Protein AF-A0A842V5W7-F1 (afdb_monomer_lite)

Secondary structure (DSSP, 8-state):
--------------------------------PPPPPHHHHTPPPTTTEEEEEE-TT-HHHHHHHHHHHHHHHHHGGGSEEEEEE-SB-SS-HHHHHHHHHHHHHHHH-HHHHHHHHHHHHHH--HHHHHHHHT--HHHHHHHHHHHHHHHTHHHHHH-GGGSBTTTB-B-GGGHHHHHHHT--SSSEEEETTEEE--SSSSHHHHHHHHHHHHSS--GGGG-----SPBPSSS-S--B----S----

Radius of gyration: 28.56 Å; chains: 1; bounding box: 92×73×52 Å

Structure (mmCIF, N/CA/C/O backbone):
data_AF-A0A842V5W7-F1
#
_entry.id   AF-A0A842V5W7-F1
#
loop_
_atom_site.group_PDB
_atom_site.id
_atom_site.type_symbol
_atom_site.label_atom_id
_atom_site.label_alt_id
_atom_site.label_comp_id
_atom_site.label_asym_id
_atom_site.label_entity_id
_atom_site.label_seq_id
_atom_site.pdbx_PDB_ins_code
_atom_site.Cartn_x
_atom_site.Cartn_y
_atom_site.Cartn_z
_atom_site.occupancy
_atom_site.B_iso_or_equiv
_atom_site.auth_seq_id
_atom_site.auth_comp_id
_atom_site.auth_asym_id
_atom_site.auth_atom_id
_atom_site.pdbx_PDB_model_num
ATOM 1 N N . MET A 1 1 ? 71.576 -56.276 -31.487 1.00 42.16 1 MET A N 1
ATOM 2 C CA . MET A 1 1 ? 71.992 -55.316 -30.444 1.00 42.16 1 MET A CA 1
ATOM 3 C C . MET A 1 1 ? 70.819 -55.229 -29.465 1.00 42.16 1 MET A C 1
ATOM 5 O O . MET A 1 1 ? 69.829 -54.616 -29.821 1.00 42.16 1 MET A O 1
ATOM 9 N N . ILE A 1 2 ? 70.711 -56.241 -28.585 1.00 39.25 2 ILE A N 1
ATOM 10 C CA . ILE A 1 2 ? 70.853 -56.147 -27.104 1.00 39.25 2 ILE A CA 1
ATOM 11 C C . ILE A 1 2 ? 69.589 -55.474 -26.509 1.00 39.25 2 ILE A C 1
ATOM 13 O O . ILE A 1 2 ? 69.444 -54.271 -26.671 1.00 39.25 2 ILE A O 1
ATOM 17 N N . ILE A 1 3 ? 68.515 -56.203 -26.137 1.00 41.59 3 ILE A N 1
ATOM 18 C CA . ILE A 1 3 ? 68.243 -56.942 -24.862 1.00 41.59 3 ILE A CA 1
ATOM 19 C C . ILE A 1 3 ? 68.570 -56.055 -23.630 1.00 41.59 3 ILE A C 1
ATOM 21 O O . ILE A 1 3 ? 69.660 -55.512 -23.570 1.00 41.59 3 ILE A O 1
ATOM 25 N N . ASP A 1 4 ? 67.662 -55.689 -22.719 1.00 46.09 4 ASP A N 1
ATOM 26 C CA . ASP A 1 4 ? 67.289 -56.417 -21.485 1.00 46.09 4 ASP A CA 1
ATOM 27 C C . ASP A 1 4 ? 66.425 -55.455 -20.625 1.00 46.09 4 ASP A C 1
ATOM 29 O O . ASP A 1 4 ? 66.711 -54.262 -20.577 1.00 46.09 4 ASP A O 1
ATOM 33 N N . VAL A 1 5 ? 65.243 -55.824 -20.117 1.00 43.44 5 VAL A N 1
ATOM 34 C CA . VAL A 1 5 ? 64.932 -56.685 -18.950 1.00 43.44 5 VAL A CA 1
ATOM 35 C C . VAL A 1 5 ? 65.046 -55.974 -17.587 1.00 43.44 5 VAL A C 1
ATOM 37 O O . VAL A 1 5 ? 66.058 -55.396 -17.209 1.00 43.44 5 VAL A O 1
ATOM 40 N N . TRP A 1 6 ? 63.926 -56.081 -16.866 1.00 44.72 6 TRP A N 1
ATOM 41 C CA . TRP A 1 6 ? 63.669 -55.939 -15.431 1.00 44.72 6 TRP A CA 1
ATOM 42 C C . TRP A 1 6 ? 64.849 -56.001 -14.443 1.00 44.72 6 TRP A C 1
ATOM 44 O O . TRP A 1 6 ? 65.678 -56.899 -14.519 1.00 44.72 6 TRP A O 1
ATOM 54 N N . LYS A 1 7 ? 64.732 -55.203 -13.367 1.00 48.00 7 LYS A N 1
ATOM 55 C CA . LYS A 1 7 ? 65.060 -55.517 -11.952 1.00 48.00 7 LYS A CA 1
ATOM 56 C C . LYS A 1 7 ? 64.144 -54.618 -11.087 1.00 48.00 7 LYS A C 1
ATOM 58 O O . LYS A 1 7 ? 64.111 -53.420 -11.323 1.00 48.00 7 LYS A O 1
ATOM 63 N N . SER A 1 8 ? 63.198 -55.120 -10.276 1.00 45.44 8 SER A N 1
ATOM 64 C CA . SER A 1 8 ? 63.370 -55.795 -8.965 1.00 45.44 8 SER A CA 1
ATOM 65 C C . SER A 1 8 ? 64.247 -54.971 -8.015 1.00 45.44 8 SER A C 1
ATOM 67 O O . SER A 1 8 ? 65.297 -54.515 -8.437 1.00 45.44 8 SER A O 1
ATOM 69 N N . LEU A 1 9 ? 64.022 -54.789 -6.718 1.00 41.97 9 LEU A N 1
ATOM 70 C CA . LEU A 1 9 ? 63.007 -55.101 -5.711 1.00 41.97 9 LEU A CA 1
ATOM 71 C C . LEU A 1 9 ? 63.662 -54.551 -4.412 1.00 41.97 9 LEU A C 1
ATOM 73 O O . LEU A 1 9 ? 64.883 -54.629 -4.275 1.00 41.97 9 LEU A O 1
ATOM 77 N N . THR A 1 10 ? 62.856 -54.176 -3.417 1.00 43.50 10 THR A N 1
ATOM 78 C CA . THR A 1 10 ? 63.149 -54.275 -1.964 1.00 43.50 10 THR A CA 1
ATOM 79 C C . THR A 1 10 ? 64.013 -53.233 -1.215 1.00 43.50 10 THR A C 1
ATOM 81 O O . THR A 1 10 ? 65.132 -52.929 -1.607 1.00 43.50 10 THR A O 1
ATOM 84 N N . ILE A 1 11 ? 63.492 -52.908 -0.010 1.00 43.81 11 ILE A N 1
ATOM 85 C CA . ILE A 1 11 ? 64.135 -52.586 1.296 1.00 43.81 11 ILE A CA 1
ATOM 86 C C . ILE A 1 11 ? 64.131 -51.103 1.712 1.00 43.81 11 ILE A C 1
ATOM 88 O O . ILE A 1 11 ? 64.462 -50.259 0.898 1.00 43.81 11 ILE A O 1
ATOM 92 N N . VAL A 1 12 ? 63.846 -50.656 2.949 1.00 42.88 12 VAL A N 1
ATOM 93 C CA . VAL A 1 12 ? 63.237 -51.112 4.233 1.00 42.88 12 VAL A CA 1
ATOM 94 C C . VAL A 1 12 ? 63.232 -49.828 5.121 1.00 42.88 12 VAL A C 1
ATOM 96 O O . VAL A 1 12 ? 64.118 -48.998 4.959 1.00 42.88 12 VAL A O 1
ATOM 99 N N . MET A 1 13 ? 62.260 -49.683 6.040 1.00 39.62 13 MET A N 1
ATOM 100 C CA . MET A 1 13 ? 62.263 -48.908 7.314 1.00 39.62 13 MET A CA 1
ATOM 101 C C . MET A 1 13 ? 63.099 -47.612 7.443 1.00 39.62 13 MET A C 1
ATOM 103 O O . MET A 1 13 ? 64.324 -47.651 7.454 1.00 39.62 13 MET A O 1
ATOM 107 N N . SER A 1 14 ? 62.467 -46.528 7.906 1.00 47.81 14 SER A N 1
ATOM 108 C CA . SER A 1 14 ? 62.535 -46.147 9.335 1.00 47.81 14 SER A CA 1
ATOM 109 C C . SER A 1 14 ? 61.736 -44.878 9.626 1.00 47.81 14 SER A C 1
ATOM 111 O O . SER A 1 14 ? 61.820 -43.880 8.918 1.00 47.81 14 SER A O 1
ATOM 113 N N . ALA A 1 15 ? 60.961 -44.947 10.703 1.00 49.50 15 ALA A N 1
ATOM 114 C CA . ALA A 1 15 ? 60.224 -43.847 11.296 1.00 49.50 15 ALA A CA 1
ATOM 115 C C . ALA A 1 15 ? 61.166 -42.832 11.959 1.00 49.50 15 ALA A C 1
ATOM 117 O O . ALA A 1 15 ? 62.058 -43.234 12.702 1.00 49.50 15 ALA A O 1
ATOM 118 N N . VAL A 1 16 ? 60.892 -41.534 11.793 1.00 49.72 16 VAL A N 1
ATOM 119 C CA . VAL A 1 16 ? 61.198 -40.526 12.817 1.00 49.72 16 VAL A CA 1
ATOM 120 C C . VAL A 1 16 ? 60.005 -39.585 12.953 1.00 49.72 16 VAL A C 1
ATOM 122 O O . VAL A 1 16 ? 59.590 -38.896 12.025 1.00 49.72 16 VAL A O 1
ATOM 125 N N . LEU A 1 17 ? 59.461 -39.640 14.159 1.00 47.28 17 LEU A N 1
ATOM 126 C CA . LEU A 1 17 ? 58.390 -38.865 14.752 1.00 47.28 17 LEU A CA 1
ATOM 127 C C . LEU A 1 17 ? 58.889 -37.442 15.060 1.00 47.28 17 LEU A C 1
ATOM 129 O O . LEU A 1 17 ? 59.811 -37.289 15.858 1.00 47.28 17 LEU A O 1
ATOM 133 N N . ILE A 1 18 ? 58.262 -36.409 14.495 1.00 48.41 18 ILE A N 1
ATOM 134 C CA . ILE A 1 18 ? 58.344 -35.036 15.019 1.00 48.41 18 ILE A CA 1
ATOM 135 C C . ILE A 1 18 ? 56.915 -34.497 15.105 1.00 48.41 18 ILE A C 1
ATOM 137 O O . ILE A 1 18 ? 56.337 -34.043 14.122 1.00 48.41 18 ILE A O 1
ATOM 141 N N . ILE A 1 19 ? 56.335 -34.610 16.300 1.00 45.56 19 ILE A N 1
ATOM 142 C CA . ILE A 1 19 ? 55.080 -33.963 16.682 1.00 45.56 19 ILE A CA 1
ATOM 143 C C . ILE A 1 19 ? 55.440 -32.541 17.116 1.00 45.56 19 ILE A C 1
ATOM 145 O O . ILE A 1 19 ? 55.976 -32.339 18.205 1.00 45.56 19 ILE A O 1
ATOM 149 N N . THR A 1 20 ? 55.164 -31.555 16.267 1.00 50.00 20 THR A N 1
ATOM 150 C CA . THR A 1 20 ? 55.110 -30.147 16.668 1.00 50.00 20 THR A CA 1
ATOM 151 C C . THR A 1 20 ? 53.685 -29.809 17.097 1.00 50.00 20 THR A C 1
ATOM 153 O O . THR A 1 20 ? 52.727 -29.948 16.341 1.00 50.00 20 THR A O 1
ATOM 156 N N . LEU A 1 21 ? 53.555 -29.398 18.358 1.00 47.44 21 LEU A N 1
ATOM 157 C CA . LEU A 1 21 ? 52.328 -28.923 18.989 1.00 47.44 21 LEU A CA 1
ATOM 158 C C . LEU A 1 21 ? 51.907 -27.592 18.355 1.00 47.44 21 LEU A C 1
ATOM 160 O O . LEU A 1 21 ? 52.523 -26.559 18.611 1.00 47.44 21 LEU A O 1
ATOM 164 N N . ILE A 1 22 ? 50.854 -27.626 17.540 1.00 54.38 22 ILE A N 1
ATOM 165 C CA . ILE A 1 22 ? 50.162 -26.436 17.042 1.00 54.38 22 ILE A CA 1
ATOM 166 C C . ILE A 1 22 ? 48.927 -26.261 17.924 1.00 54.38 22 ILE A C 1
ATOM 168 O O . ILE A 1 22 ? 48.028 -27.101 17.931 1.00 54.38 22 ILE A O 1
ATOM 172 N N . THR A 1 23 ? 48.913 -25.207 18.732 1.00 50.97 23 THR A N 1
ATOM 173 C CA . THR A 1 23 ? 47.751 -24.808 19.526 1.00 50.97 23 THR A CA 1
ATOM 174 C C . THR A 1 23 ? 46.609 -24.394 18.591 1.00 50.97 23 THR A C 1
ATOM 176 O O . THR A 1 23 ? 46.846 -23.620 17.660 1.00 50.97 23 THR A O 1
ATOM 179 N N . PRO A 1 24 ? 45.363 -24.857 18.802 1.00 50.34 24 PRO A N 1
ATOM 180 C CA . PRO A 1 24 ? 44.242 -24.364 18.025 1.00 50.34 24 PRO A CA 1
ATOM 181 C C . PRO A 1 24 ? 43.904 -22.965 18.538 1.00 50.34 24 PRO A C 1
ATOM 183 O O . PRO A 1 24 ? 43.446 -22.782 19.666 1.00 50.34 24 PRO A O 1
ATOM 186 N N . VAL A 1 25 ? 44.155 -21.961 17.702 1.00 55.19 25 VAL A N 1
ATOM 187 C CA . VAL A 1 25 ? 43.493 -20.665 17.824 1.00 55.19 25 VAL A CA 1
ATOM 188 C C . VAL A 1 25 ? 42.003 -20.947 17.672 1.00 55.19 25 VAL A C 1
ATOM 190 O O . VAL A 1 25 ? 41.558 -21.399 16.620 1.00 55.19 25 VAL A O 1
ATOM 193 N N . ILE A 1 26 ? 41.250 -20.740 18.750 1.00 56.28 26 ILE A N 1
ATOM 194 C CA . ILE A 1 26 ? 39.790 -20.799 18.759 1.00 56.28 26 ILE A CA 1
ATOM 195 C C . ILE A 1 26 ? 39.306 -19.608 17.927 1.00 56.28 26 ILE A C 1
ATOM 197 O O . ILE A 1 26 ? 39.050 -18.521 18.437 1.00 56.28 26 ILE A O 1
ATOM 201 N N . THR A 1 27 ? 39.244 -19.795 16.613 1.00 53.09 27 THR A N 1
ATOM 202 C CA . THR A 1 27 ? 38.447 -18.958 15.726 1.00 53.09 27 THR A CA 1
ATOM 203 C C . THR A 1 27 ? 36.995 -19.249 16.063 1.00 53.09 27 THR A C 1
ATOM 205 O O . THR A 1 27 ? 36.508 -20.350 15.801 1.00 53.09 27 THR A O 1
ATOM 208 N N . GLY A 1 28 ? 36.331 -18.292 16.712 1.00 49.69 28 GLY A N 1
ATOM 209 C CA . GLY A 1 28 ? 34.901 -18.362 16.966 1.00 49.69 28 GLY A CA 1
ATOM 210 C C . GLY A 1 28 ? 34.172 -18.673 15.664 1.00 49.69 28 GLY A C 1
ATOM 211 O O . GLY A 1 28 ? 34.267 -17.914 14.700 1.00 49.69 28 GLY A O 1
ATOM 212 N N . LEU A 1 29 ? 33.478 -19.812 15.636 1.00 46.75 29 LEU A N 1
ATOM 213 C CA . LEU A 1 29 ? 32.460 -20.076 14.634 1.00 46.75 29 LEU A CA 1
ATOM 214 C C . LEU A 1 29 ? 31.386 -19.000 14.816 1.00 46.75 29 LEU A C 1
ATOM 216 O O . LEU A 1 29 ? 30.527 -19.111 15.687 1.00 46.75 29 LEU A O 1
ATOM 220 N N . PHE A 1 30 ? 31.448 -17.954 13.997 1.00 53.56 30 PHE A N 1
ATOM 221 C CA . PHE A 1 30 ? 30.258 -17.202 13.639 1.00 53.56 30 PHE A CA 1
ATOM 222 C C . PHE A 1 30 ? 29.332 -18.194 12.939 1.00 53.56 30 PHE A C 1
ATOM 224 O O . PHE A 1 30 ? 29.559 -18.578 11.792 1.00 53.56 30 PHE A O 1
ATOM 231 N N . THR A 1 31 ? 28.328 -18.683 13.660 1.00 41.62 31 THR A N 1
ATOM 232 C CA . THR A 1 31 ? 27.214 -19.399 13.051 1.00 41.62 31 THR A CA 1
ATOM 233 C C . THR A 1 31 ? 26.513 -18.412 12.132 1.00 41.62 31 THR A C 1
ATOM 235 O O . THR A 1 31 ? 25.906 -17.449 12.595 1.00 41.62 31 THR A O 1
ATOM 238 N N . PHE A 1 32 ? 26.671 -18.620 10.829 1.00 47.16 32 PHE A N 1
ATOM 239 C CA . PHE A 1 32 ? 25.960 -17.880 9.802 1.00 47.16 32 PHE A CA 1
ATOM 240 C C . PHE A 1 32 ? 24.476 -18.235 9.942 1.00 47.16 32 PHE A C 1
ATOM 242 O O . PHE A 1 32 ? 24.067 -19.343 9.591 1.00 47.16 32 PHE A O 1
ATOM 249 N N . THR A 1 33 ? 23.685 -17.343 10.539 1.00 52.19 33 THR A N 1
ATOM 250 C CA . THR A 1 33 ? 22.226 -17.444 10.479 1.00 52.19 33 THR A CA 1
ATOM 251 C C . THR A 1 33 ? 21.848 -17.364 8.999 1.00 52.19 33 THR A C 1
ATOM 253 O O . THR A 1 33 ? 22.276 -16.414 8.339 1.00 52.19 33 THR A O 1
ATOM 256 N N . PRO A 1 34 ? 21.137 -18.354 8.430 1.00 51.72 34 PRO A N 1
ATOM 257 C CA . PRO A 1 34 ? 20.700 -18.265 7.045 1.00 51.72 34 PRO A CA 1
ATOM 258 C C . PRO A 1 34 ? 19.852 -17.001 6.886 1.00 51.72 34 PRO A C 1
ATOM 260 O O . PRO A 1 34 ? 18.985 -16.741 7.719 1.00 51.72 34 PRO A O 1
ATOM 263 N N . ALA A 1 35 ? 20.144 -16.213 5.850 1.00 50.22 35 ALA A N 1
ATOM 264 C CA . ALA A 1 35 ? 19.311 -15.084 5.465 1.00 50.22 35 ALA A CA 1
ATOM 265 C C . ALA A 1 35 ? 17.879 -15.602 5.297 1.00 50.22 35 ALA A C 1
ATOM 267 O O . ALA A 1 35 ? 17.641 -16.520 4.506 1.00 50.22 35 ALA A O 1
ATOM 268 N N . THR A 1 36 ? 16.957 -15.075 6.100 1.00 53.09 36 THR A N 1
ATOM 269 C CA . THR A 1 36 ? 15.525 -15.276 5.909 1.00 53.09 36 THR A CA 1
ATOM 270 C C . THR A 1 36 ? 15.198 -14.922 4.467 1.00 53.09 36 THR A C 1
ATOM 272 O O . THR A 1 36 ? 15.676 -13.919 3.936 1.00 53.09 36 THR A O 1
ATOM 275 N N . SER A 1 37 ? 14.469 -15.803 3.786 1.00 60.00 37 SER A N 1
ATOM 276 C CA . SER A 1 37 ? 14.080 -15.529 2.409 1.00 60.00 37 SER A CA 1
ATOM 277 C C . SER A 1 37 ? 13.154 -14.309 2.399 1.00 60.00 37 SER A C 1
ATOM 279 O O . SER A 1 37 ? 12.346 -14.152 3.314 1.00 60.00 37 SER A O 1
ATOM 281 N N . PHE A 1 38 ? 13.234 -13.456 1.372 1.00 60.47 38 PHE A N 1
ATOM 282 C CA . PHE A 1 38 ? 12.342 -12.293 1.229 1.00 60.47 38 PHE A CA 1
ATOM 283 C C . PHE A 1 38 ? 10.852 -12.665 1.363 1.00 60.47 38 PHE A C 1
ATOM 285 O O . PHE A 1 38 ? 10.049 -11.861 1.827 1.00 60.47 38 PHE A O 1
ATOM 292 N N . SER A 1 39 ? 10.482 -13.899 1.000 1.00 56.38 39 SER A N 1
ATOM 293 C CA . SER A 1 39 ? 9.125 -14.426 1.155 1.00 56.38 39 SER A CA 1
ATOM 294 C C . SER A 1 39 ? 8.700 -14.676 2.603 1.00 56.38 39 SER A C 1
ATOM 296 O O . SER A 1 39 ? 7.507 -14.624 2.878 1.00 56.38 39 SER A O 1
ATOM 298 N N . ASP A 1 40 ? 9.630 -14.929 3.525 1.00 62.56 40 ASP A N 1
ATOM 299 C CA . ASP A 1 40 ? 9.291 -15.261 4.912 1.00 62.56 40 ASP A CA 1
ATOM 300 C C . ASP A 1 40 ? 9.074 -14.022 5.793 1.00 62.56 40 ASP A C 1
ATOM 302 O O . ASP A 1 40 ? 8.392 -14.095 6.816 1.00 62.56 40 ASP A O 1
ATOM 306 N N . GLU A 1 41 ? 9.648 -12.880 5.409 1.00 62.50 41 GLU A N 1
ATOM 307 C CA . GLU A 1 41 ? 9.768 -11.709 6.287 1.00 62.50 41 GLU A CA 1
ATOM 308 C C . GLU A 1 41 ? 8.572 -10.749 6.214 1.00 62.50 41 GLU A C 1
ATOM 310 O O . GLU A 1 41 ? 8.335 -9.974 7.136 1.00 62.50 41 GLU A O 1
ATOM 315 N N . LEU A 1 42 ? 7.754 -10.861 5.165 1.00 71.12 42 LEU A N 1
ATOM 316 C CA . LEU A 1 42 ? 6.440 -10.221 5.092 1.00 71.12 42 LEU A CA 1
ATOM 317 C C . LEU A 1 42 ? 5.306 -11.221 5.327 1.00 71.12 42 LEU A C 1
ATOM 319 O O . LEU A 1 42 ? 4.191 -10.981 4.874 1.00 71.12 42 LEU A O 1
ATOM 323 N N . ASN A 1 43 ? 5.552 -12.343 6.000 1.00 83.31 43 ASN A N 1
ATOM 324 C CA . ASN A 1 43 ? 4.464 -13.223 6.411 1.00 83.31 43 ASN A CA 1
ATOM 325 C C . ASN A 1 43 ? 3.506 -12.488 7.351 1.00 83.31 43 ASN A C 1
ATOM 327 O O . ASN A 1 43 ? 3.916 -11.680 8.179 1.00 83.31 43 ASN A O 1
ATOM 331 N N . CYS A 1 44 ? 2.225 -12.774 7.181 1.00 86.00 44 CYS A N 1
ATOM 332 C CA . CYS A 1 44 ? 1.152 -12.125 7.908 1.00 86.00 44 CYS A CA 1
ATOM 333 C C . CYS A 1 44 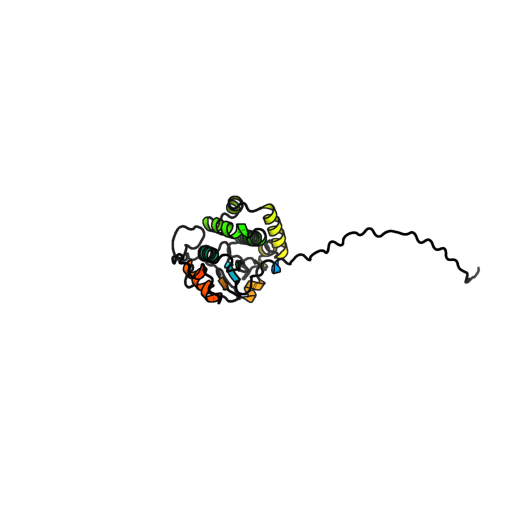? 0.782 -12.953 9.153 1.00 86.00 44 CYS A C 1
ATOM 335 O O . CYS A 1 44 ? 0.651 -14.178 9.056 1.00 86.00 44 CYS A O 1
ATOM 337 N N . GLU A 1 45 ? 0.626 -12.325 10.321 1.00 88.06 45 GLU A N 1
ATOM 338 C CA . GLU A 1 45 ? 0.305 -13.019 11.576 1.00 88.06 45 GLU A CA 1
ATOM 339 C C . GLU A 1 45 ? -1.092 -13.657 11.516 1.00 88.06 45 GLU A C 1
ATOM 341 O O . GLU A 1 45 ? -2.118 -12.980 11.425 1.00 88.06 45 GLU A O 1
ATOM 346 N N . 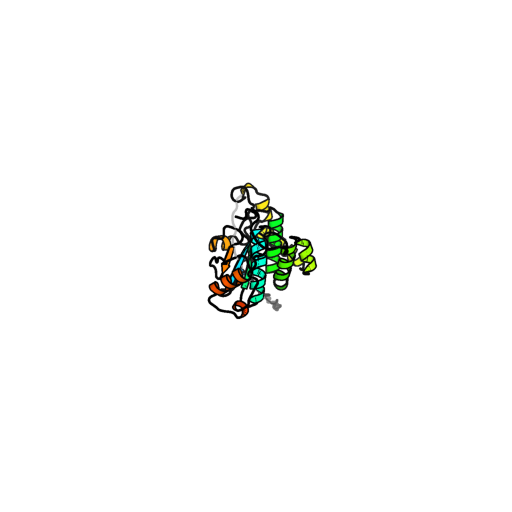GLN A 1 46 ? -1.156 -14.989 11.602 1.00 84.69 46 GLN A N 1
ATOM 347 C CA . GLN A 1 46 ? -2.428 -15.710 11.552 1.00 84.69 46 GLN A CA 1
ATOM 348 C C . GLN A 1 46 ? -3.355 -15.320 12.707 1.00 84.69 46 GLN A C 1
ATOM 350 O O . GLN A 1 46 ? -2.946 -15.285 13.864 1.00 84.69 46 GLN A O 1
ATOM 355 N N . GLY A 1 47 ? -4.628 -15.073 12.394 1.00 86.75 47 GLY A N 1
ATOM 356 C CA . GLY A 1 47 ? -5.629 -14.587 13.349 1.00 86.75 47 GLY A CA 1
ATOM 357 C C . GLY A 1 47 ? -5.702 -13.061 13.439 1.00 86.75 47 GLY A C 1
ATOM 358 O O . GLY A 1 47 ? -6.725 -12.542 13.873 1.00 86.75 47 GLY A O 1
ATOM 359 N N . LYS A 1 48 ? -4.673 -12.350 12.968 1.00 94.31 48 LYS A N 1
ATOM 360 C CA . LYS A 1 48 ? -4.609 -10.881 12.901 1.00 94.31 48 LYS A CA 1
ATOM 361 C C . LYS A 1 48 ? -4.397 -10.355 11.485 1.00 94.31 48 LYS A C 1
ATOM 363 O O . LYS A 1 48 ? -4.251 -9.154 11.280 1.00 94.31 48 LYS A O 1
ATOM 368 N N . CYS A 1 49 ? -4.342 -11.255 10.512 1.00 96.31 49 CYS A N 1
ATOM 369 C CA . CYS A 1 49 ? -3.829 -10.939 9.199 1.00 96.31 49 CYS A CA 1
ATOM 370 C C . CYS A 1 49 ? -4.825 -10.105 8.392 1.00 96.31 49 CYS A C 1
ATOM 372 O O . CYS A 1 49 ? -5.924 -10.585 8.099 1.00 96.31 49 CYS A O 1
ATOM 374 N N . VAL A 1 50 ? -4.420 -8.898 7.986 1.00 98.25 50 VAL A N 1
ATOM 375 C CA . VAL A 1 50 ? -5.211 -8.000 7.134 1.00 98.25 50 VAL A CA 1
ATOM 376 C C . VAL A 1 50 ? -4.359 -7.558 5.950 1.00 98.25 50 VAL A C 1
ATOM 378 O O . VAL A 1 50 ? -3.394 -6.818 6.101 1.00 98.25 50 VAL A O 1
ATOM 381 N N . GLU A 1 51 ? -4.724 -7.978 4.746 1.00 98.44 51 GLU A N 1
ATOM 382 C CA . GLU A 1 51 ? -3.955 -7.712 3.533 1.00 98.44 51 GLU A CA 1
ATOM 383 C C . GLU A 1 51 ? -4.816 -6.967 2.512 1.00 98.44 51 GLU A C 1
ATOM 385 O O . GLU A 1 51 ? -5.881 -7.444 2.115 1.00 98.44 51 GLU A O 1
ATOM 390 N N . LEU A 1 52 ? -4.356 -5.805 2.048 1.00 98.75 52 LEU A N 1
ATOM 391 C CA . LEU A 1 52 ? -5.002 -5.084 0.951 1.00 98.75 52 LEU A CA 1
ATOM 392 C C . LEU A 1 52 ? -4.145 -5.206 -0.309 1.00 98.75 52 LEU A C 1
ATOM 394 O O . LEU A 1 52 ? -3.025 -4.708 -0.352 1.00 98.75 52 LEU A O 1
ATOM 398 N N . PHE A 1 53 ? -4.680 -5.846 -1.347 1.00 98.75 53 PHE A N 1
ATOM 399 C CA . PHE A 1 53 ? -4.031 -5.966 -2.650 1.00 98.75 53 PHE A CA 1
ATOM 400 C C . PHE A 1 53 ? -4.417 -4.797 -3.547 1.00 98.75 53 PHE A C 1
ATOM 402 O O . PHE A 1 53 ? -5.597 -4.610 -3.865 1.00 98.75 53 PHE A O 1
ATOM 409 N N . VAL A 1 54 ? -3.418 -4.043 -3.999 1.00 98.69 54 VAL A N 1
ATOM 410 C CA . VAL A 1 54 ? -3.599 -2.874 -4.860 1.00 98.69 54 VAL A CA 1
ATOM 411 C C . VAL A 1 54 ? -2.664 -2.884 -6.064 1.00 98.69 54 VAL A C 1
ATOM 413 O O . VAL A 1 54 ? -1.775 -3.722 -6.184 1.00 98.69 54 VAL A O 1
ATOM 416 N N . MET A 1 55 ? -2.898 -1.948 -6.974 1.00 98.56 55 MET A N 1
ATOM 417 C CA . MET A 1 55 ? -1.856 -1.406 -7.834 1.00 98.56 55 MET A CA 1
ATOM 418 C C . MET A 1 55 ? -1.715 0.069 -7.448 1.00 98.56 55 MET A C 1
ATOM 420 O O . MET A 1 55 ? -2.741 0.745 -7.322 1.00 98.56 55 MET A O 1
ATOM 424 N N . SER A 1 56 ? -0.493 0.556 -7.223 1.00 98.25 56 SER A N 1
ATOM 425 C CA . SER A 1 56 ? -0.259 1.853 -6.558 1.00 98.25 56 SER A CA 1
ATOM 426 C C . SER A 1 56 ? -0.837 3.060 -7.303 1.00 98.25 56 SER A C 1
ATOM 428 O O . SER A 1 56 ? -1.094 4.091 -6.694 1.00 98.25 56 SER A O 1
ATOM 430 N N . HIS A 1 57 ? -1.075 2.947 -8.613 1.00 97.75 57 HIS A N 1
ATOM 431 C CA . HIS A 1 57 ? -1.634 4.027 -9.428 1.00 97.75 57 HIS A CA 1
ATOM 432 C C . HIS A 1 57 ? -3.071 3.752 -9.881 1.00 97.75 57 HIS A C 1
ATOM 434 O O . HIS A 1 57 ? -3.661 4.561 -10.598 1.00 97.75 57 HIS A O 1
ATOM 440 N N . CYS A 1 58 ? -3.671 2.639 -9.453 1.00 97.50 58 CYS A N 1
ATOM 441 C CA . CYS A 1 58 ? -5.078 2.394 -9.710 1.00 97.50 58 CYS A CA 1
ATOM 442 C C . CYS A 1 58 ? -5.953 3.368 -8.903 1.00 97.50 58 CYS A C 1
ATOM 444 O O . CYS A 1 58 ? -5.927 3.315 -7.673 1.00 97.50 58 CYS A O 1
ATOM 446 N N . PRO A 1 59 ? -6.852 4.151 -9.536 1.00 96.56 59 PRO A N 1
ATOM 447 C CA . PRO A 1 59 ? -7.730 5.068 -8.808 1.00 96.56 59 PRO A CA 1
ATOM 448 C C . PRO A 1 59 ? -8.628 4.401 -7.757 1.00 96.56 59 PRO A C 1
ATOM 450 O O . PRO A 1 59 ? -9.003 5.030 -6.770 1.00 96.56 59 PRO A O 1
ATOM 453 N N . TYR A 1 60 ? -9.001 3.137 -7.960 1.00 96.50 60 TYR A N 1
ATOM 454 C CA . TYR A 1 60 ? -9.750 2.354 -6.974 1.00 96.50 60 TYR A CA 1
ATOM 455 C C . TYR A 1 60 ? -8.864 1.727 -5.895 1.00 96.50 60 TYR A C 1
ATOM 457 O O . TYR A 1 60 ? -9.352 1.509 -4.787 1.00 96.50 60 TYR A O 1
ATOM 465 N N . GLY A 1 61 ? -7.595 1.452 -6.210 1.00 97.50 61 GLY A N 1
ATOM 466 C CA . GLY A 1 61 ? -6.573 1.036 -5.253 1.00 97.50 61 GLY A CA 1
ATOM 467 C C . GLY A 1 61 ? -6.305 2.156 -4.258 1.00 97.50 61 GLY A C 1
ATOM 468 O O . GLY A 1 61 ? -6.575 1.981 -3.074 1.00 97.50 61 GLY A O 1
ATOM 469 N N . THR A 1 62 ? -5.973 3.351 -4.754 1.00 97.69 62 THR A N 1
ATOM 470 C CA . THR A 1 62 ? -5.754 4.531 -3.906 1.00 97.69 62 THR A CA 1
ATOM 471 C C . THR A 1 62 ? -6.996 4.890 -3.087 1.00 97.69 62 THR A C 1
ATOM 473 O O . THR A 1 62 ? -6.896 5.267 -1.923 1.00 97.69 62 THR A O 1
ATOM 476 N N . GLN A 1 63 ? -8.201 4.732 -3.650 1.00 97.88 63 GLN A N 1
ATOM 477 C CA . GLN A 1 63 ? -9.448 4.916 -2.902 1.00 97.88 63 GLN A CA 1
ATOM 478 C C . GLN A 1 63 ? -9.561 3.947 -1.723 1.00 97.88 63 GLN A C 1
ATOM 480 O O . GLN A 1 63 ? -9.987 4.343 -0.639 1.00 97.88 63 GLN A O 1
ATOM 485 N N . ALA A 1 64 ? -9.233 2.674 -1.949 1.00 98.38 64 ALA A N 1
ATOM 486 C CA . ALA A 1 64 ? -9.274 1.657 -0.913 1.00 98.38 64 ALA A CA 1
ATOM 487 C C . ALA A 1 64 ? -8.195 1.873 0.142 1.00 98.38 64 ALA A C 1
ATOM 489 O O . ALA A 1 64 ? -8.500 1.714 1.314 1.00 98.38 64 ALA A O 1
ATOM 490 N N . GLU A 1 65 ? -6.990 2.295 -0.239 1.00 98.62 65 GLU A N 1
ATOM 491 C CA . GLU A 1 65 ? -5.942 2.646 0.721 1.00 98.62 65 GLU A CA 1
ATOM 492 C C . GLU A 1 65 ? -6.385 3.812 1.610 1.00 98.62 65 GLU A C 1
ATOM 494 O O . GLU A 1 65 ? -6.436 3.671 2.829 1.00 98.62 65 GLU A O 1
ATOM 499 N N . LYS A 1 66 ? -6.856 4.921 1.022 1.00 98.38 66 LYS A N 1
ATOM 500 C CA . LYS A 1 66 ? -7.410 6.054 1.790 1.00 98.38 66 LYS A CA 1
ATOM 501 C C . LYS A 1 66 ? -8.567 5.638 2.705 1.00 98.38 66 LYS A C 1
ATOM 503 O O . LYS A 1 66 ? -8.760 6.229 3.763 1.00 98.38 66 LYS A O 1
ATOM 508 N N . GLY A 1 67 ? -9.358 4.649 2.287 1.00 98.12 67 GLY A N 1
ATOM 509 C CA . GLY A 1 67 ? -10.434 4.081 3.091 1.00 98.12 67 GLY A CA 1
ATOM 510 C C . GLY A 1 67 ? -9.933 3.180 4.221 1.00 98.12 67 GLY A C 1
ATOM 511 O O . GLY A 1 67 ? -10.446 3.273 5.326 1.00 98.12 67 GLY A O 1
ATOM 512 N N . VAL A 1 68 ? -8.948 2.315 3.983 1.00 98.75 68 VAL A N 1
ATOM 513 C CA . VAL A 1 68 ? -8.504 1.315 4.965 1.00 98.75 68 VAL A CA 1
ATOM 514 C C . VAL A 1 68 ? -7.559 1.906 6.011 1.00 98.75 68 VAL A C 1
ATOM 516 O O . VAL A 1 68 ? -7.589 1.465 7.154 1.00 98.75 68 VAL A O 1
ATOM 519 N N . LEU A 1 69 ? -6.741 2.906 5.660 1.00 98.69 69 LEU A N 1
ATOM 520 C CA . LEU A 1 69 ? -5.693 3.423 6.549 1.00 98.69 69 LEU A CA 1
ATOM 521 C C . LEU A 1 69 ? -6.224 3.952 7.896 1.00 98.69 69 LEU A C 1
ATOM 523 O O . LEU A 1 69 ? -5.613 3.635 8.917 1.00 98.69 69 LEU A O 1
ATOM 527 N N . PRO A 1 70 ? -7.371 4.657 7.974 1.00 98.50 70 PRO A N 1
ATOM 528 C CA . PRO A 1 70 ? -7.942 5.024 9.269 1.00 98.50 70 PRO A CA 1
ATOM 529 C C . PRO A 1 70 ? -8.395 3.815 10.101 1.00 98.50 70 PRO A C 1
ATOM 531 O O . PRO A 1 70 ? -8.271 3.839 11.321 1.00 98.50 70 PRO A O 1
ATOM 534 N N . ALA A 1 71 ? -8.882 2.743 9.463 1.00 98.31 71 ALA A N 1
ATOM 535 C CA . ALA A 1 71 ? -9.219 1.499 10.160 1.00 98.31 71 ALA A CA 1
ATOM 536 C C . ALA A 1 71 ? -7.956 0.788 10.670 1.00 98.31 71 ALA A C 1
ATOM 538 O O . ALA A 1 71 ? -7.938 0.311 11.800 1.00 98.31 71 ALA A O 1
ATOM 539 N N . VAL A 1 72 ? -6.878 0.782 9.879 1.00 98.38 72 VAL A N 1
ATOM 540 C CA . VAL A 1 72 ? -5.565 0.268 10.304 1.00 98.38 72 VAL A CA 1
ATOM 541 C C . VAL A 1 72 ? -5.041 1.042 11.512 1.00 98.38 72 VAL A C 1
ATOM 543 O O . VAL A 1 72 ? -4.585 0.434 12.472 1.00 98.38 72 VAL A O 1
ATOM 546 N N . GLN A 1 73 ? -5.157 2.372 11.511 1.00 98.06 73 GLN A N 1
ATOM 547 C CA . GLN A 1 73 ? -4.763 3.200 12.654 1.00 98.06 73 GLN A CA 1
ATOM 548 C C . GLN A 1 73 ? -5.628 2.954 13.896 1.00 98.06 73 GLN A C 1
ATOM 550 O O . GLN A 1 73 ? -5.092 2.937 15.000 1.00 98.06 73 GLN A O 1
ATOM 555 N N . ALA A 1 74 ? -6.940 2.754 13.729 1.00 98.00 74 ALA A N 1
ATOM 556 C CA . ALA A 1 74 ? -7.851 2.454 14.835 1.00 98.00 74 ALA A CA 1
ATOM 557 C C . ALA A 1 74 ? -7.572 1.082 15.472 1.00 98.00 74 ALA A C 1
ATOM 559 O O . ALA A 1 74 ? -7.681 0.931 16.686 1.00 98.00 74 ALA A O 1
ATOM 560 N N . LEU A 1 75 ? -7.206 0.090 14.657 1.00 97.69 75 LEU A N 1
ATOM 561 C CA . LEU A 1 75 ? -6.913 -1.271 15.108 1.00 97.69 75 LEU A CA 1
ATOM 562 C C . LEU A 1 75 ? -5.480 -1.429 15.637 1.00 97.69 75 LEU A C 1
ATOM 564 O O . LEU A 1 75 ? -5.249 -2.253 16.516 1.00 97.69 75 LEU A O 1
ATOM 568 N N . GLY A 1 76 ? -4.524 -0.637 15.147 1.00 96.00 76 GLY A N 1
ATOM 569 C CA . GLY A 1 76 ? -3.146 -0.628 15.641 1.00 96.00 76 GLY A CA 1
ATOM 570 C C . GLY A 1 76 ? -2.522 -2.028 15.688 1.00 96.00 76 GLY A C 1
ATOM 571 O O . GLY A 1 76 ? -2.604 -2.784 14.722 1.00 96.00 76 GLY A O 1
ATOM 572 N N . ASP A 1 77 ? -1.934 -2.376 16.834 1.00 95.00 77 ASP A N 1
ATOM 573 C CA . ASP A 1 77 ? -1.230 -3.650 17.059 1.00 95.00 77 ASP A CA 1
ATOM 574 C C . ASP A 1 77 ? -2.162 -4.880 17.165 1.00 95.00 77 ASP A C 1
ATOM 576 O O . ASP A 1 77 ? -1.689 -6.018 17.276 1.00 95.00 77 ASP A O 1
ATOM 580 N N . ASP A 1 78 ? -3.487 -4.685 17.144 1.00 96.25 78 ASP A N 1
ATOM 581 C CA . ASP A 1 78 ? -4.453 -5.791 17.135 1.00 96.25 78 ASP A CA 1
ATOM 582 C C . ASP A 1 78 ? -4.551 -6.475 15.763 1.00 96.25 78 ASP A C 1
ATOM 584 O O . ASP A 1 78 ? -5.097 -7.579 15.662 1.00 96.25 78 ASP A O 1
ATOM 588 N N . ILE A 1 79 ? -3.998 -5.855 14.716 1.00 97.44 79 ILE A N 1
ATOM 589 C CA . ILE A 1 79 ? -3.885 -6.437 13.379 1.00 97.44 79 ILE A CA 1
ATOM 590 C C . ILE A 1 79 ? -2.440 -6.441 12.886 1.00 97.44 79 ILE A C 1
ATOM 592 O O . ILE A 1 79 ? -1.622 -5.609 13.263 1.00 97.44 79 ILE A O 1
ATOM 596 N N . ASP A 1 80 ? -2.151 -7.353 11.965 1.00 96.38 80 ASP A N 1
ATOM 597 C CA . ASP A 1 80 ? -0.944 -7.318 11.152 1.00 96.38 80 ASP A CA 1
ATOM 598 C C . ASP A 1 80 ? -1.327 -6.897 9.731 1.00 96.38 80 ASP A C 1
ATOM 600 O O . ASP A 1 80 ? -1.701 -7.720 8.889 1.00 96.38 80 ASP A O 1
ATOM 604 N N . PHE A 1 81 ? -1.316 -5.582 9.493 1.00 97.94 81 PHE A N 1
ATOM 605 C CA . PHE A 1 81 ? -1.658 -5.016 8.193 1.00 97.94 81 PHE A CA 1
ATOM 606 C C . PHE A 1 81 ? -0.495 -5.141 7.204 1.00 97.94 81 PHE A C 1
ATOM 608 O O . PHE A 1 81 ? 0.632 -4.734 7.500 1.00 97.94 81 PHE A O 1
ATOM 615 N N . LYS A 1 82 ? -0.783 -5.638 5.996 1.00 98.06 82 LYS A N 1
ATOM 616 C CA . LYS A 1 82 ? 0.146 -5.647 4.858 1.00 98.06 82 LYS A CA 1
ATOM 617 C C . LYS A 1 82 ? -0.507 -5.033 3.626 1.00 98.06 82 LYS A C 1
ATOM 619 O O . LYS A 1 82 ? -1.540 -5.511 3.152 1.00 98.06 82 LYS A O 1
ATOM 624 N N . LEU A 1 83 ? 0.146 -4.040 3.030 1.00 98.56 83 LEU A N 1
ATOM 625 C CA . LEU A 1 83 ? -0.144 -3.670 1.652 1.00 98.56 83 LEU A CA 1
ATOM 626 C C . LEU A 1 83 ? 0.523 -4.688 0.721 1.00 98.56 83 LEU A C 1
ATOM 628 O O . LEU A 1 83 ? 1.712 -5.006 0.846 1.00 98.56 83 LEU A O 1
ATOM 632 N N . ARG A 1 84 ? -0.271 -5.227 -0.198 1.00 98.31 84 ARG A N 1
ATOM 633 C CA . ARG A 1 84 ? 0.120 -6.224 -1.191 1.00 98.31 84 ARG A CA 1
ATOM 634 C C . ARG A 1 84 ? -0.153 -5.699 -2.584 1.00 98.31 84 ARG A C 1
ATOM 636 O O . ARG A 1 84 ? -0.920 -4.763 -2.781 1.00 98.31 84 ARG A O 1
ATOM 643 N N . PHE A 1 85 ? 0.436 -6.366 -3.566 1.00 98.56 85 PHE A N 1
ATOM 644 C CA . PHE A 1 85 ? 0.370 -5.921 -4.950 1.00 98.56 85 PHE A CA 1
ATOM 645 C C . PHE A 1 85 ? -0.238 -6.980 -5.844 1.00 98.56 85 PHE A C 1
ATOM 647 O O . PHE A 1 85 ? 0.048 -8.172 -5.696 1.00 98.56 85 PHE A O 1
ATOM 654 N N . VAL A 1 86 ? -1.085 -6.538 -6.768 1.00 98.44 86 VAL A N 1
ATOM 655 C CA . VAL A 1 86 ? -1.617 -7.400 -7.820 1.00 98.44 86 VAL A CA 1
ATOM 656 C C . VAL A 1 86 ? -0.468 -7.831 -8.734 1.00 98.44 86 VAL A C 1
ATOM 658 O O . VAL A 1 86 ? 0.479 -7.086 -8.970 1.00 98.44 86 VAL A O 1
ATOM 661 N N . TYR A 1 87 ? -0.537 -9.053 -9.259 1.00 97.69 87 TYR A N 1
ATOM 662 C CA . TYR A 1 87 ? 0.565 -9.695 -9.987 1.00 97.69 87 TYR A CA 1
ATOM 663 C C . TYR A 1 87 ? 0.910 -9.088 -11.372 1.00 97.69 87 TYR A C 1
ATOM 665 O O . TYR A 1 87 ? 1.660 -9.682 -12.157 1.00 97.69 87 TYR A O 1
ATOM 673 N N . TYR A 1 88 ? 0.337 -7.935 -11.710 1.00 97.75 88 TYR A N 1
ATOM 674 C CA . TYR A 1 88 ? 0.554 -7.170 -12.935 1.00 97.75 88 TYR A CA 1
ATOM 675 C C . TYR A 1 88 ? 0.263 -5.687 -12.679 1.00 97.75 88 TYR A C 1
ATOM 677 O O . TYR A 1 88 ? -0.473 -5.356 -11.753 1.00 97.75 88 TYR A O 1
ATOM 685 N N . ALA A 1 89 ? 0.818 -4.810 -13.513 1.00 97.38 89 ALA A N 1
ATOM 686 C CA . ALA A 1 89 ? 0.607 -3.364 -13.441 1.00 97.38 89 ALA A CA 1
ATOM 687 C C . ALA A 1 89 ? -0.146 -2.854 -14.677 1.00 97.38 89 ALA A C 1
ATOM 689 O O . ALA A 1 89 ? 0.086 -3.315 -15.796 1.00 97.38 89 ALA A O 1
ATOM 690 N N . MET A 1 90 ? -1.034 -1.882 -14.484 1.00 97.00 90 MET A N 1
ATOM 691 C CA . MET A 1 90 ? -1.847 -1.266 -15.541 1.00 97.00 90 MET A CA 1
ATOM 692 C C . MET A 1 90 ? -1.397 0.155 -15.890 1.00 97.00 90 MET A C 1
ATOM 694 O O . MET A 1 90 ? -1.788 0.676 -16.934 1.00 97.00 90 MET A O 1
ATOM 698 N N . HIS A 1 91 ? -0.529 0.754 -15.073 1.00 95.81 91 HIS A N 1
ATOM 699 C CA . HIS A 1 91 ? -0.079 2.141 -15.223 1.00 95.81 91 HIS A CA 1
ATOM 700 C C . HIS A 1 91 ? 1.414 2.241 -15.573 1.00 95.81 91 HIS A C 1
ATOM 702 O O . HIS A 1 91 ? 2.054 3.271 -15.382 1.00 95.81 91 HIS A O 1
ATOM 708 N N . GLY A 1 92 ? 1.978 1.177 -16.150 1.00 94.12 92 GLY A N 1
ATOM 709 C CA . GLY A 1 92 ? 3.332 1.168 -16.698 1.00 94.12 92 GLY A CA 1
ATOM 710 C C . GLY A 1 92 ? 4.435 1.188 -15.638 1.00 94.12 92 GLY A C 1
ATOM 711 O O . GLY A 1 92 ? 4.256 0.732 -14.513 1.00 94.12 92 GLY A O 1
ATOM 712 N N . LYS A 1 93 ? 5.614 1.684 -16.029 1.00 97.12 93 LYS A N 1
ATOM 713 C CA . LYS A 1 93 ? 6.839 1.609 -15.218 1.00 97.12 93 LYS A CA 1
ATOM 714 C C . LYS A 1 93 ? 6.756 2.404 -13.913 1.00 97.12 93 LYS A C 1
ATOM 716 O O . LYS A 1 93 ? 7.259 1.923 -12.910 1.00 97.12 93 LYS A O 1
ATOM 721 N N . THR A 1 94 ? 6.066 3.548 -13.913 1.00 97.75 94 THR A N 1
ATOM 722 C CA . THR A 1 94 ? 5.875 4.374 -12.704 1.00 97.75 94 THR A CA 1
ATOM 723 C C . THR A 1 94 ? 5.201 3.591 -11.575 1.00 97.75 94 THR A C 1
ATOM 725 O O . THR A 1 94 ? 5.604 3.684 -10.425 1.00 97.75 94 THR A O 1
ATOM 728 N N . GLU A 1 95 ? 4.234 2.734 -11.907 1.00 98.50 95 GLU A N 1
ATOM 729 C CA . GLU A 1 95 ? 3.558 1.888 -10.925 1.00 98.50 95 GLU A CA 1
ATOM 730 C C . GLU A 1 95 ? 4.438 0.734 -10.449 1.00 98.50 95 GLU A C 1
ATOM 732 O O . GLU A 1 95 ? 4.440 0.422 -9.266 1.00 98.50 95 GLU A O 1
ATOM 737 N N . LEU A 1 96 ? 5.223 0.114 -11.331 1.00 98.62 96 LEU A N 1
ATOM 738 C CA . LEU A 1 96 ? 6.171 -0.930 -10.925 1.00 98.62 96 LEU A CA 1
ATOM 739 C C . LEU A 1 96 ? 7.235 -0.386 -9.961 1.00 98.62 96 LEU A C 1
ATOM 741 O O . LEU A 1 96 ? 7.508 -1.019 -8.944 1.00 98.62 96 LEU A O 1
ATOM 745 N N . ASP A 1 97 ? 7.787 0.786 -10.271 1.00 98.56 97 ASP A N 1
ATOM 746 C CA . ASP A 1 97 ? 8.824 1.436 -9.466 1.00 98.56 97 ASP A CA 1
ATOM 747 C C . ASP A 1 97 ? 8.279 1.838 -8.093 1.00 98.56 97 ASP A C 1
ATOM 749 O O . ASP A 1 97 ? 8.887 1.549 -7.065 1.00 98.56 97 ASP A O 1
ATOM 753 N N . GLU A 1 98 ? 7.076 2.407 -8.062 1.00 98.81 98 GLU A N 1
ATOM 754 C CA . GLU A 1 98 ? 6.429 2.785 -6.813 1.00 98.81 98 GLU A CA 1
ATOM 755 C C . GLU A 1 98 ? 6.013 1.574 -5.966 1.00 98.81 98 GLU A C 1
ATOM 757 O O . GLU A 1 98 ? 6.189 1.570 -4.751 1.00 98.81 98 GLU A O 1
ATOM 762 N N . GLN A 1 99 ? 5.513 0.497 -6.580 1.00 98.75 99 GLN A N 1
ATOM 763 C CA . GLN A 1 99 ? 5.201 -0.725 -5.832 1.00 98.75 99 GLN A CA 1
ATOM 764 C C . GLN A 1 99 ? 6.463 -1.369 -5.235 1.00 98.75 99 GLN A C 1
ATOM 766 O O . GLN A 1 99 ? 6.396 -1.922 -4.137 1.00 98.75 99 GLN A O 1
ATOM 771 N N . LEU A 1 100 ? 7.620 -1.285 -5.909 1.00 98.62 100 LEU A N 1
ATOM 772 C CA . LEU A 1 100 ? 8.903 -1.698 -5.325 1.00 98.62 100 LEU A CA 1
ATOM 773 C C . LEU A 1 100 ? 9.299 -0.806 -4.144 1.00 98.62 100 LEU A C 1
ATOM 775 O O . LEU A 1 100 ? 9.728 -1.335 -3.118 1.00 98.62 100 LEU A O 1
ATOM 779 N N . ASN A 1 101 ? 9.107 0.514 -4.247 1.00 98.69 101 ASN A N 1
ATOM 780 C CA . ASN A 1 101 ? 9.348 1.427 -3.129 1.00 98.69 101 ASN A CA 1
ATOM 781 C C . ASN A 1 101 ? 8.490 1.051 -1.920 1.00 98.69 101 ASN A C 1
ATOM 783 O O . ASN A 1 101 ? 9.023 0.793 -0.844 1.00 98.69 101 ASN A O 1
ATOM 787 N N . GLN A 1 102 ? 7.173 0.950 -2.100 1.00 98.75 102 GLN A N 1
ATOM 788 C CA . GLN A 1 102 ? 6.236 0.616 -1.028 1.00 98.75 102 GLN A CA 1
ATOM 789 C C . GLN A 1 102 ? 6.523 -0.758 -0.412 1.00 98.75 102 GLN A C 1
ATOM 791 O O . GLN A 1 102 ? 6.553 -0.883 0.813 1.00 98.75 102 GLN A O 1
ATOM 796 N N . TYR A 1 103 ? 6.808 -1.773 -1.238 1.00 98.50 103 TYR A N 1
ATOM 797 C CA . TYR A 1 103 ? 7.248 -3.093 -0.775 1.00 98.50 103 TYR A CA 1
ATOM 798 C C . TYR A 1 103 ? 8.474 -2.985 0.143 1.00 98.50 103 TYR A C 1
ATOM 800 O O . TYR A 1 103 ? 8.476 -3.511 1.258 1.00 98.50 103 TYR A O 1
ATOM 808 N N . CYS A 1 104 ? 9.499 -2.260 -0.302 1.00 98.31 104 CYS A N 1
ATOM 809 C CA . CYS A 1 104 ? 10.752 -2.123 0.425 1.00 98.31 104 CYS A CA 1
ATOM 810 C C . CYS A 1 104 ? 10.652 -1.241 1.673 1.00 98.31 104 CYS A C 1
ATOM 812 O O . CYS A 1 104 ? 11.316 -1.531 2.666 1.00 98.31 104 CYS A O 1
ATOM 814 N N . ILE A 1 105 ? 9.823 -0.194 1.667 1.00 98.56 105 ILE A N 1
ATOM 815 C CA . ILE A 1 105 ? 9.577 0.641 2.850 1.00 98.56 105 ILE A CA 1
ATOM 816 C C . ILE A 1 105 ? 8.831 -0.171 3.905 1.00 98.56 105 ILE A C 1
ATOM 818 O O . ILE A 1 105 ? 9.264 -0.192 5.054 1.00 98.56 105 ILE A O 1
ATOM 822 N N . GLN A 1 106 ? 7.772 -0.892 3.521 1.00 98.00 106 GLN A N 1
ATOM 823 C CA . GLN A 1 106 ? 7.050 -1.783 4.433 1.00 98.00 106 GLN A CA 1
ATOM 824 C C . GLN A 1 106 ? 7.988 -2.817 5.062 1.00 98.00 106 GLN A C 1
ATOM 826 O O . GLN A 1 106 ? 7.877 -3.121 6.246 1.00 98.00 106 GLN A O 1
ATOM 831 N N . TYR A 1 107 ? 8.916 -3.341 4.264 1.00 95.25 107 TYR A N 1
ATOM 832 C CA . TYR A 1 107 ? 9.849 -4.367 4.690 1.00 95.25 107 TYR A CA 1
ATOM 833 C C . TYR A 1 107 ? 10.955 -3.837 5.621 1.00 95.25 107 TYR A C 1
ATOM 835 O O . TYR A 1 107 ? 11.135 -4.332 6.729 1.00 95.25 107 TYR A O 1
ATOM 843 N N . GLN A 1 108 ? 11.699 -2.820 5.186 1.00 96.19 108 GLN A N 1
ATOM 844 C CA . GLN A 1 108 ? 12.913 -2.355 5.868 1.00 96.19 108 GLN A CA 1
ATOM 845 C C . GLN A 1 108 ? 12.651 -1.244 6.886 1.00 96.19 108 GLN A C 1
ATOM 847 O O . GLN A 1 108 ? 13.457 -1.010 7.787 1.00 96.19 108 GLN A O 1
ATOM 852 N N . GLN A 1 109 ? 11.564 -0.495 6.705 1.00 97.50 109 GLN A N 1
ATOM 853 C CA . GLN A 1 109 ? 11.268 0.727 7.453 1.00 97.50 109 GLN A CA 1
ATOM 854 C C . GLN A 1 109 ? 9.778 0.790 7.844 1.00 97.50 109 GLN A C 1
ATOM 856 O O . GLN A 1 109 ? 9.127 1.810 7.607 1.00 97.50 109 GLN A O 1
ATOM 861 N N . PRO A 1 110 ? 9.214 -0.270 8.463 1.00 96.00 110 PRO A N 1
ATOM 862 C CA . PRO A 1 110 ? 7.771 -0.396 8.699 1.00 96.00 110 PRO A CA 1
ATOM 863 C C . PRO A 1 110 ? 7.179 0.760 9.515 1.00 96.00 110 PRO A C 1
ATOM 865 O O . PRO A 1 110 ? 6.050 1.173 9.266 1.00 96.00 110 PRO A O 1
ATOM 868 N N . SER A 1 111 ? 7.952 1.352 10.433 1.00 97.19 111 SER A N 1
ATOM 869 C CA . SER A 1 111 ? 7.521 2.513 11.228 1.00 97.19 111 SER A CA 1
ATOM 870 C C . SER A 1 111 ? 7.292 3.787 1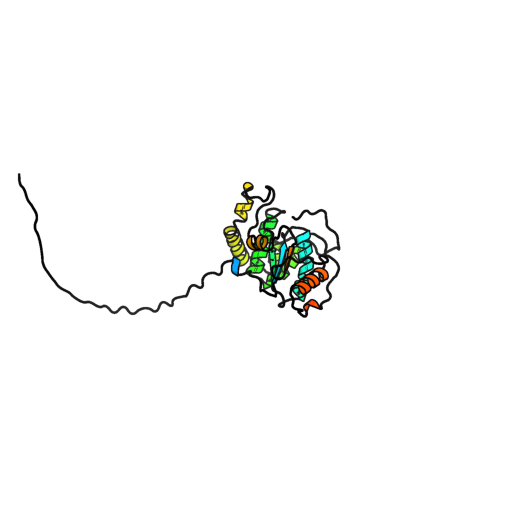0.409 1.00 97.19 111 SER A C 1
ATOM 872 O O . SER A 1 111 ? 6.712 4.737 10.923 1.00 97.19 111 SER A O 1
ATOM 874 N N . LYS A 1 112 ? 7.757 3.826 9.157 1.00 98.44 112 LYS A N 1
ATOM 875 C CA . LYS A 1 112 ? 7.572 4.934 8.209 1.00 98.44 112 LYS A CA 1
ATOM 876 C C . LYS A 1 112 ? 6.488 4.657 7.176 1.00 98.44 112 LYS A C 1
ATOM 878 O O . LYS A 1 112 ? 6.108 5.558 6.439 1.00 98.44 112 LYS A O 1
ATOM 883 N N . PHE A 1 113 ? 6.016 3.418 7.090 1.00 98.44 113 PHE A N 1
ATOM 884 C CA . PHE A 1 113 ? 5.242 2.972 5.944 1.00 98.44 113 PHE A CA 1
ATOM 885 C C . PHE A 1 113 ? 3.855 3.612 5.875 1.00 98.44 113 PHE A C 1
ATOM 887 O O . PHE A 1 113 ? 3.468 4.107 4.823 1.00 98.44 113 PHE A O 1
ATOM 894 N N . ILE A 1 114 ? 3.131 3.671 6.995 1.00 98.44 114 ILE A N 1
ATOM 895 C CA . ILE A 1 114 ? 1.796 4.287 7.028 1.00 98.44 114 ILE A CA 1
ATOM 896 C C . ILE A 1 114 ? 1.866 5.784 6.702 1.00 98.44 114 ILE A C 1
ATOM 898 O O . ILE A 1 114 ? 1.083 6.260 5.883 1.00 98.44 114 ILE A O 1
ATOM 902 N N . ASP A 1 115 ? 2.833 6.507 7.273 1.00 98.62 115 ASP A N 1
ATOM 903 C CA . ASP A 1 115 ? 3.049 7.930 6.972 1.00 98.62 115 ASP A CA 1
ATOM 904 C C . ASP A 1 115 ? 3.404 8.141 5.491 1.00 98.62 115 ASP A C 1
ATOM 906 O O . ASP A 1 115 ? 2.892 9.058 4.849 1.00 98.62 115 ASP A O 1
ATOM 910 N N . TYR A 1 116 ? 4.227 7.251 4.923 1.00 98.81 116 TYR A N 1
ATOM 911 C CA . TYR A 1 116 ? 4.565 7.269 3.501 1.00 98.81 116 TYR A CA 1
ATOM 912 C C . TYR A 1 116 ? 3.339 7.065 2.610 1.00 98.81 116 TYR A C 1
ATOM 914 O O . TYR A 1 116 ? 3.163 7.819 1.657 1.00 98.81 116 TYR A O 1
ATOM 922 N N . LEU A 1 117 ? 2.464 6.105 2.932 1.00 98.75 117 LEU A N 1
ATOM 923 C CA . LEU A 1 117 ? 1.230 5.887 2.174 1.00 98.75 117 LEU A CA 1
ATOM 924 C C . LEU A 1 117 ? 0.311 7.109 2.231 1.00 98.75 117 LEU A C 1
ATOM 926 O O . LEU A 1 117 ? -0.207 7.517 1.197 1.00 98.75 117 LEU A O 1
ATOM 930 N N . TYR A 1 118 ? 0.131 7.727 3.402 1.00 98.62 118 TYR A N 1
ATOM 931 C CA . TYR A 1 118 ? -0.671 8.949 3.507 1.00 98.62 118 TYR A CA 1
ATOM 932 C C . TYR A 1 118 ? -0.129 10.072 2.622 1.00 98.62 118 TYR A C 1
ATOM 934 O O . TYR A 1 118 ? -0.910 10.688 1.902 1.00 98.62 118 TYR A O 1
ATOM 942 N N . CYS A 1 119 ? 1.185 10.299 2.630 1.00 98.62 119 CYS A N 1
ATOM 943 C CA . CYS A 1 119 ? 1.806 11.287 1.755 1.00 98.62 119 CYS A CA 1
ATOM 944 C C . CYS A 1 119 ? 1.618 10.923 0.270 1.00 98.62 119 CYS A C 1
ATOM 946 O O . CYS A 1 119 ? 1.122 11.731 -0.517 1.00 98.62 119 CYS A O 1
ATOM 948 N N . PHE A 1 120 ? 1.939 9.683 -0.116 1.00 98.69 120 PHE A N 1
ATOM 949 C CA . PHE A 1 120 ? 1.862 9.240 -1.508 1.00 98.69 120 PHE A CA 1
ATOM 950 C C . PHE A 1 120 ? 0.435 9.341 -2.061 1.00 98.69 120 PHE A C 1
ATOM 952 O O . PHE A 1 120 ? 0.227 9.747 -3.201 1.00 98.69 120 PHE A O 1
ATOM 959 N N . LEU A 1 121 ? -0.574 9.025 -1.248 1.00 98.44 121 LEU A N 1
ATOM 960 C CA . LEU A 1 121 ? -1.976 9.080 -1.653 1.00 98.44 121 LEU A CA 1
ATOM 961 C C . LEU A 1 121 ? -2.507 10.505 -1.857 1.00 98.44 121 LEU A C 1
ATOM 963 O O . LEU A 1 121 ? -3.583 10.642 -2.446 1.00 98.44 121 LEU A O 1
ATOM 967 N N . ASP A 1 122 ? -1.800 11.545 -1.406 1.00 96.06 122 ASP A N 1
ATOM 968 C CA . ASP A 1 122 ? -2.225 12.931 -1.602 1.00 96.06 122 ASP A CA 1
ATOM 969 C C . ASP A 1 122 ? -1.926 13.425 -3.024 1.00 96.06 122 ASP A C 1
ATOM 971 O O . ASP A 1 122 ? -2.836 13.837 -3.740 1.00 96.06 122 ASP A O 1
ATOM 975 N N . GLU A 1 123 ? -0.684 13.298 -3.490 1.00 94.69 123 GLU A N 1
ATOM 976 C CA . GLU A 1 123 ? -0.285 13.837 -4.802 1.00 94.69 123 GLU A CA 1
ATOM 977 C C . GLU A 1 123 ? 0.234 12.780 -5.789 1.00 94.69 123 GLU A C 1
ATOM 979 O O . GLU A 1 123 ? 0.370 13.061 -6.980 1.00 94.69 123 GLU A O 1
ATOM 984 N N . GLY A 1 124 ? 0.495 11.553 -5.332 1.00 96.38 124 GLY A N 1
ATOM 985 C CA . GLY A 1 124 ? 1.201 10.538 -6.116 1.00 96.38 124 GLY A CA 1
ATOM 986 C C . GLY A 1 124 ? 2.701 10.821 -6.265 1.00 96.38 124 GLY A C 1
ATOM 987 O O . GLY A 1 124 ? 3.351 10.216 -7.116 1.00 96.38 124 GLY A O 1
ATOM 988 N N . ASP A 1 125 ? 3.257 11.740 -5.467 1.00 97.50 125 ASP A N 1
ATOM 989 C CA . ASP A 1 125 ? 4.675 12.116 -5.489 1.00 97.50 125 ASP A CA 1
ATOM 990 C C . ASP A 1 125 ? 5.509 11.230 -4.550 1.00 97.50 125 ASP A C 1
ATOM 992 O O . ASP A 1 125 ? 5.836 11.595 -3.420 1.00 97.50 125 ASP A O 1
ATOM 996 N N . GLY A 1 126 ? 5.872 10.039 -5.032 1.00 97.44 126 GLY A N 1
ATOM 997 C CA . GLY A 1 126 ? 6.689 9.098 -4.264 1.00 97.44 126 GLY A CA 1
ATOM 998 C C . GLY A 1 126 ? 8.035 9.686 -3.819 1.00 97.44 126 GLY A C 1
ATOM 999 O O . GLY A 1 126 ? 8.438 9.458 -2.681 1.00 97.44 126 GLY A O 1
ATOM 1000 N N . GLU A 1 127 ? 8.717 10.468 -4.666 1.00 97.12 127 GLU A N 1
ATOM 1001 C CA . GLU A 1 127 ? 10.035 11.050 -4.358 1.00 97.12 127 GLU A CA 1
ATOM 1002 C C . GLU A 1 127 ? 9.941 12.133 -3.276 1.00 97.12 127 GLU A C 1
ATOM 1004 O O . GLU A 1 127 ? 10.730 12.125 -2.322 1.00 97.12 127 GLU A O 1
ATOM 1009 N N . GLY A 1 128 ? 8.954 13.028 -3.378 1.00 98.38 128 GLY A N 1
ATOM 1010 C CA . GLY A 1 128 ? 8.653 14.012 -2.339 1.00 98.38 128 GLY A CA 1
ATOM 1011 C C . GLY A 1 128 ? 8.389 13.345 -0.989 1.00 98.38 128 GLY A C 1
ATOM 1012 O O . GLY A 1 128 ? 8.995 13.716 0.022 1.00 98.38 128 GLY A O 1
ATOM 1013 N N . CYS A 1 129 ? 7.595 12.274 -0.988 1.00 98.62 129 CYS A N 1
ATOM 1014 C CA . CYS A 1 129 ? 7.218 11.551 0.223 1.00 98.62 129 CYS A CA 1
ATOM 1015 C C . CYS A 1 129 ? 8.366 10.798 0.900 1.00 98.62 129 CYS A C 1
ATOM 1017 O O . CYS A 1 129 ? 8.388 10.691 2.130 1.00 98.62 129 CYS A O 1
ATOM 1019 N N . LEU A 1 130 ? 9.360 10.319 0.142 1.00 98.56 130 LEU A N 1
ATOM 1020 C CA . LEU A 1 130 ? 10.576 9.749 0.733 1.00 98.56 130 LEU A CA 1
ATOM 1021 C C . LEU A 1 130 ? 11.296 10.778 1.611 1.00 98.56 130 LEU A C 1
ATOM 1023 O O . LEU A 1 130 ? 11.743 10.450 2.714 1.00 98.56 130 LEU A O 1
ATOM 1027 N N . ASN A 1 131 ? 11.383 12.021 1.132 1.00 98.06 131 ASN A N 1
ATOM 1028 C CA . ASN A 1 131 ? 12.030 13.113 1.851 1.00 98.06 131 ASN A CA 1
ATOM 1029 C C . ASN A 1 131 ? 11.190 13.584 3.041 1.00 98.06 131 ASN A C 1
ATOM 1031 O O . ASN A 1 131 ? 11.732 13.751 4.133 1.00 98.06 131 ASN A O 1
ATOM 1035 N N . GLU A 1 132 ? 9.881 13.764 2.848 1.00 98.12 132 GLU A N 1
ATOM 1036 C CA . GLU A 1 132 ? 8.963 14.249 3.884 1.00 98.12 132 GLU A CA 1
ATOM 1037 C C . GLU A 1 132 ? 8.936 13.332 5.112 1.00 98.12 132 GLU A C 1
ATOM 1039 O O . GLU A 1 132 ? 9.083 13.785 6.248 1.00 98.12 132 GLU A O 1
ATOM 1044 N N . VAL A 1 133 ? 8.822 12.024 4.884 1.00 98.25 133 VAL A N 1
ATOM 1045 C CA . VAL A 1 133 ? 8.722 11.024 5.957 1.00 98.25 133 VAL A CA 1
ATOM 1046 C C . VAL A 1 133 ? 10.100 10.662 6.539 1.00 98.25 133 VAL A C 1
ATOM 1048 O O . VAL A 1 133 ? 10.211 10.079 7.631 1.00 98.25 133 VAL A O 1
ATOM 1051 N N . GLY A 1 134 ? 11.174 11.051 5.845 1.00 98.19 134 GLY A N 1
ATOM 1052 C CA . GLY A 1 134 ? 12.555 10.771 6.227 1.00 98.19 134 GLY A CA 1
ATOM 1053 C C . GLY A 1 134 ? 12.918 9.299 6.046 1.00 98.19 134 GLY A C 1
ATOM 1054 O O . GLY A 1 134 ? 13.521 8.696 6.937 1.00 98.19 134 GLY A O 1
ATOM 1055 N N . VAL A 1 135 ? 12.516 8.709 4.919 1.00 98.69 135 VAL A N 1
ATOM 1056 C CA . VAL A 1 135 ? 12.897 7.346 4.537 1.00 98.69 135 VAL A CA 1
ATOM 1057 C C . VAL A 1 135 ? 14.401 7.308 4.264 1.00 98.69 135 VAL A C 1
ATOM 1059 O O . VAL A 1 135 ? 14.949 8.148 3.551 1.00 98.69 135 VAL A O 1
ATOM 1062 N N . ASN A 1 136 ? 15.097 6.309 4.805 1.00 98.38 136 ASN A N 1
ATOM 1063 C CA . ASN A 1 136 ? 16.491 6.058 4.464 1.00 98.38 136 ASN A CA 1
ATOM 1064 C C . ASN A 1 136 ? 16.574 5.551 3.018 1.00 98.38 136 ASN A C 1
ATOM 1066 O O . ASN A 1 136 ? 16.333 4.373 2.740 1.00 98.38 136 ASN A O 1
ATOM 1070 N N . THR A 1 137 ? 16.921 6.452 2.103 1.00 97.75 137 THR A N 1
ATOM 1071 C CA . THR A 1 137 ? 16.962 6.184 0.662 1.00 97.75 137 THR A CA 1
ATOM 1072 C C . THR A 1 137 ? 18.069 5.213 0.260 1.00 97.75 137 THR A C 1
ATOM 1074 O O . THR A 1 137 ? 17.917 4.521 -0.738 1.00 97.75 137 THR A O 1
ATOM 1077 N N . GLN A 1 138 ? 19.142 5.086 1.049 1.00 97.31 138 GLN A N 1
ATOM 1078 C CA . GLN A 1 138 ? 20.209 4.116 0.788 1.00 97.31 138 GLN A CA 1
ATOM 1079 C C . GLN A 1 138 ? 19.767 2.679 1.098 1.00 97.31 138 GLN A C 1
ATOM 1081 O O . GLN A 1 138 ? 20.064 1.757 0.339 1.00 97.31 138 GLN A O 1
ATOM 1086 N N . LEU A 1 139 ? 19.047 2.477 2.209 1.00 96.31 139 LEU A N 1
ATOM 1087 C CA . LEU A 1 139 ? 18.437 1.177 2.512 1.00 96.31 139 LEU A CA 1
ATOM 1088 C C . LEU A 1 139 ? 17.356 0.835 1.486 1.00 96.31 139 LEU A C 1
ATOM 1090 O O . LEU A 1 139 ? 17.282 -0.304 1.026 1.00 96.31 139 LEU A O 1
ATOM 1094 N N . LEU A 1 140 ? 16.556 1.833 1.100 1.00 98.31 140 LEU A N 1
ATOM 1095 C CA . LEU A 1 140 ? 15.523 1.671 0.089 1.00 98.31 140 LEU A CA 1
ATOM 1096 C C . LEU A 1 140 ? 16.109 1.255 -1.263 1.00 98.31 140 LEU A C 1
ATOM 1098 O O . LEU A 1 140 ? 15.685 0.237 -1.799 1.00 98.31 140 LEU A O 1
ATOM 1102 N N . SER A 1 141 ? 17.099 1.984 -1.787 1.00 98.25 141 SER A N 1
ATOM 1103 C CA . SER A 1 141 ? 17.682 1.696 -3.104 1.00 98.25 141 SER A CA 1
ATOM 1104 C C . SER A 1 141 ? 18.281 0.292 -3.159 1.00 98.25 141 SER A C 1
ATOM 1106 O O . SER A 1 141 ? 18.026 -0.450 -4.100 1.00 98.25 141 SER A O 1
ATOM 1108 N N . SER A 1 142 ? 18.993 -0.109 -2.102 1.00 97.94 142 SER A N 1
ATOM 1109 C CA . SER A 1 142 ? 19.545 -1.459 -1.978 1.00 97.94 142 SER A CA 1
ATOM 1110 C C . SER A 1 142 ? 18.454 -2.535 -1.980 1.00 97.94 142 SER A C 1
ATOM 1112 O O . SER A 1 142 ? 18.599 -3.567 -2.633 1.00 97.94 142 SER A O 1
ATOM 1114 N N . CYS A 1 143 ? 17.343 -2.313 -1.270 1.00 97.94 143 CYS A N 1
ATOM 1115 C CA . CYS A 1 143 ? 16.219 -3.247 -1.276 1.00 97.94 143 CYS A CA 1
ATOM 1116 C C . CYS A 1 143 ? 15.532 -3.310 -2.647 1.00 97.94 143 CYS A C 1
ATOM 1118 O O . CYS A 1 143 ? 15.201 -4.403 -3.107 1.00 97.94 143 CYS A O 1
ATOM 1120 N N . VAL A 1 144 ? 15.330 -2.164 -3.303 1.00 98.38 144 VAL A N 1
ATOM 1121 C CA . VAL A 1 144 ? 14.684 -2.082 -4.619 1.00 98.38 144 VAL A CA 1
ATOM 1122 C C . VAL A 1 144 ? 15.511 -2.822 -5.664 1.00 98.38 144 VAL A C 1
ATOM 1124 O O . VAL A 1 144 ? 14.951 -3.636 -6.388 1.00 98.38 144 VAL A O 1
ATOM 1127 N N . GLU A 1 145 ? 16.830 -2.618 -5.698 1.00 98.25 145 GLU A N 1
ATOM 1128 C CA . GLU A 1 145 ? 17.737 -3.333 -6.607 1.00 98.25 145 GLU A CA 1
ATOM 1129 C C . GLU A 1 145 ? 17.676 -4.852 -6.391 1.00 98.25 145 GLU A C 1
ATOM 1131 O O . GLU A 1 145 ? 17.468 -5.609 -7.340 1.00 98.25 145 GLU A O 1
ATOM 1136 N N . GLN A 1 146 ? 17.774 -5.304 -5.136 1.00 97.44 146 GLN A N 1
ATOM 1137 C CA . GLN A 1 146 ? 17.688 -6.730 -4.800 1.00 97.44 146 GLN A CA 1
ATOM 1138 C C . GLN A 1 146 ? 16.322 -7.331 -5.154 1.00 97.44 146 GLN A C 1
ATOM 1140 O O . GLN A 1 146 ? 16.244 -8.467 -5.619 1.00 97.44 146 GLN A O 1
ATOM 1145 N N . SER A 1 147 ? 15.241 -6.581 -4.942 1.00 97.06 147 SER A N 1
ATOM 1146 C CA . SER A 1 147 ? 13.879 -7.035 -5.233 1.00 97.06 147 SER A CA 1
ATOM 1147 C C . SER A 1 147 ? 13.604 -7.067 -6.736 1.00 97.06 147 SER A C 1
ATOM 1149 O O . SER A 1 147 ? 12.996 -8.018 -7.228 1.00 97.06 147 SER A O 1
ATOM 1151 N N . ASP A 1 148 ? 14.072 -6.069 -7.487 1.00 98.06 148 ASP A N 1
ATOM 1152 C CA . ASP A 1 148 ? 13.976 -6.046 -8.948 1.00 98.06 148 ASP A CA 1
ATOM 1153 C C . ASP A 1 148 ? 14.667 -7.268 -9.562 1.00 98.06 148 ASP A C 1
ATOM 1155 O O . ASP A 1 148 ? 14.066 -7.943 -10.399 1.00 98.06 148 ASP A O 1
ATOM 1159 N N . GLU A 1 149 ? 15.871 -7.605 -9.085 1.00 97.50 149 GLU A N 1
ATOM 1160 C CA . GLU A 1 149 ? 16.602 -8.804 -9.502 1.00 97.50 149 GLU A CA 1
ATOM 1161 C C . GLU A 1 149 ? 15.861 -10.087 -9.096 1.00 97.50 149 GLU A C 1
ATOM 1163 O O . GLU A 1 149 ? 15.590 -10.944 -9.940 1.00 97.50 149 GLU A O 1
ATOM 1168 N N . ALA A 1 150 ? 15.469 -10.210 -7.823 1.00 96.00 150 ALA A N 1
ATOM 1169 C CA . ALA A 1 150 ? 14.821 -11.411 -7.296 1.00 96.00 150 ALA A CA 1
ATOM 1170 C C . ALA A 1 150 ? 13.497 -11.735 -8.007 1.00 96.00 150 ALA A C 1
ATOM 1172 O O . ALA A 1 150 ? 13.186 -12.903 -8.257 1.00 96.00 150 ALA A O 1
ATOM 1173 N N . PHE A 1 151 ? 12.721 -10.708 -8.359 1.00 96.44 151 PHE A N 1
ATOM 1174 C CA . PHE A 1 151 ? 11.404 -10.861 -8.979 1.00 96.44 151 PHE A CA 1
ATOM 1175 C C . PHE A 1 151 ? 11.391 -10.566 -10.483 1.00 96.44 151 PHE A C 1
ATOM 1177 O O . PHE A 1 151 ? 10.338 -10.686 -11.117 1.00 96.44 151 PHE A O 1
ATOM 1184 N N . ASN A 1 152 ? 12.550 -10.245 -11.068 1.00 97.56 152 ASN A N 1
ATOM 1185 C CA . ASN A 1 152 ? 12.732 -9.896 -12.477 1.00 97.56 152 ASN A CA 1
ATOM 1186 C C . ASN A 1 152 ? 11.810 -8.758 -12.954 1.00 97.56 152 ASN A C 1
ATOM 1188 O O . ASN A 1 152 ? 11.315 -8.804 -14.081 1.00 97.56 152 ASN A O 1
ATOM 1192 N N . VAL A 1 153 ? 11.538 -7.746 -12.125 1.00 98.06 153 VAL A N 1
ATOM 1193 C CA . VAL A 1 153 ? 10.502 -6.735 -12.424 1.00 98.06 153 VAL A CA 1
ATOM 1194 C C . VAL A 1 153 ? 10.837 -5.951 -13.697 1.00 98.06 153 VAL A C 1
ATOM 1196 O O . VAL A 1 153 ? 10.051 -5.943 -14.648 1.00 98.06 153 VAL A O 1
ATOM 1199 N N . THR A 1 154 ? 12.029 -5.360 -13.776 1.00 98.25 154 THR A N 1
ATOM 1200 C CA . THR A 1 154 ? 12.478 -4.604 -14.954 1.00 98.25 154 THR A CA 1
ATOM 1201 C C . THR A 1 154 ? 12.663 -5.502 -16.176 1.00 98.25 154 THR A C 1
ATOM 1203 O O . THR A 1 154 ? 12.316 -5.111 -17.295 1.00 98.25 154 THR A O 1
ATOM 1206 N N . ALA A 1 155 ? 13.162 -6.726 -15.990 1.00 98.19 155 ALA A N 1
ATOM 1207 C CA . ALA A 1 155 ? 13.315 -7.684 -17.083 1.00 98.19 155 ALA A CA 1
ATOM 1208 C C . ALA A 1 155 ? 11.955 -8.054 -17.709 1.00 98.19 155 ALA A C 1
ATOM 1210 O O . ALA A 1 155 ? 11.808 -8.000 -18.931 1.00 98.19 155 ALA A O 1
ATOM 1211 N N . LEU A 1 156 ? 10.942 -8.339 -16.885 1.00 98.00 156 LEU A N 1
ATOM 1212 C CA . LEU A 1 156 ? 9.577 -8.643 -17.328 1.00 98.00 156 LEU A CA 1
ATOM 1213 C C . LEU A 1 156 ? 8.873 -7.424 -17.935 1.00 98.00 156 LEU A C 1
ATOM 1215 O O . LEU A 1 156 ? 8.104 -7.558 -18.886 1.00 98.00 156 LEU A O 1
ATOM 1219 N N . PHE A 1 157 ? 9.151 -6.218 -17.436 1.00 98.19 157 PHE A N 1
ATOM 1220 C CA . PHE A 1 157 ? 8.652 -4.993 -18.058 1.00 98.19 157 PHE A CA 1
ATOM 1221 C C . PHE A 1 157 ? 9.174 -4.829 -19.495 1.00 98.19 157 PHE A C 1
ATOM 1223 O O . PHE A 1 157 ? 8.393 -4.531 -20.402 1.00 98.19 157 PHE A O 1
ATOM 1230 N N . ASN A 1 158 ? 10.471 -5.064 -19.714 1.00 98.12 158 ASN A N 1
ATOM 1231 C CA . ASN A 1 158 ? 11.109 -4.923 -21.024 1.00 98.12 158 ASN A CA 1
ATOM 1232 C C . ASN A 1 158 ? 10.709 -6.031 -22.014 1.00 98.12 158 ASN A C 1
ATOM 1234 O O . ASN A 1 158 ? 10.670 -5.791 -23.225 1.00 98.12 158 ASN A O 1
ATOM 1238 N N . ASP A 1 159 ? 10.371 -7.225 -21.525 1.00 97.56 159 ASP A N 1
ATOM 1239 C CA . ASP A 1 159 ? 9.866 -8.320 -22.351 1.00 97.56 159 ASP A CA 1
ATOM 1240 C C . ASP A 1 159 ? 8.344 -8.246 -22.539 1.00 97.56 159 ASP A C 1
ATOM 1242 O O . ASP A 1 159 ? 7.563 -8.861 -21.808 1.00 97.56 159 ASP A O 1
ATOM 1246 N N . ARG A 1 160 ? 7.908 -7.549 -23.594 1.00 96.50 160 ARG A N 1
ATOM 1247 C CA . ARG A 1 160 ? 6.484 -7.455 -23.963 1.00 96.50 160 ARG A CA 1
ATOM 1248 C C . ARG A 1 160 ? 5.813 -8.801 -24.246 1.00 96.50 160 ARG A C 1
ATOM 1250 O O . ARG A 1 160 ? 4.589 -8.869 -24.196 1.00 96.50 160 ARG A O 1
ATOM 1257 N N . SER A 1 161 ? 6.566 -9.861 -24.549 1.00 97.31 161 SER A N 1
ATOM 1258 C CA . SER A 1 161 ? 5.977 -11.189 -24.768 1.00 97.31 161 SER A CA 1
ATOM 1259 C C . SER A 1 161 ? 5.499 -11.845 -23.467 1.00 97.31 161 SER A C 1
ATOM 1261 O O . SER A 1 161 ? 4.606 -12.690 -23.501 1.00 97.31 161 SER A O 1
ATOM 1263 N N . SER A 1 162 ? 6.031 -11.402 -22.323 1.00 96.06 162 SER A N 1
ATOM 1264 C CA . SER A 1 162 ? 5.639 -11.857 -20.985 1.00 96.06 162 SER A CA 1
ATOM 1265 C C . SER A 1 162 ? 4.395 -11.150 -20.428 1.00 96.06 162 SER A C 1
ATOM 1267 O O . SER A 1 162 ? 3.872 -11.540 -19.379 1.00 96.06 162 SER A O 1
ATOM 1269 N N . TRP A 1 163 ? 3.919 -10.097 -21.101 1.00 97.56 163 TRP A N 1
ATOM 1270 C CA . TRP A 1 163 ? 2.846 -9.248 -20.594 1.00 97.56 163 TRP A CA 1
ATOM 1271 C C . TRP A 1 163 ? 1.528 -10.016 -20.497 1.00 97.56 163 TRP A C 1
ATOM 1273 O O . TRP A 1 163 ? 1.113 -10.720 -21.422 1.00 97.56 163 TRP A O 1
ATOM 1283 N N . LEU A 1 164 ? 0.830 -9.842 -19.374 1.00 96.44 164 LEU A N 1
ATOM 1284 C CA . LEU A 1 164 ? -0.479 -10.432 -19.144 1.00 96.44 164 LEU A CA 1
ATOM 1285 C C . LEU A 1 164 ? -1.443 -9.956 -20.234 1.00 96.44 164 LEU A C 1
ATOM 1287 O O . LEU A 1 164 ? -1.624 -8.754 -20.451 1.00 96.44 164 LEU A O 1
ATOM 1291 N N . SER A 1 165 ? -2.022 -10.924 -20.945 1.00 94.50 165 SER A N 1
ATOM 1292 C CA . SER A 1 165 ? -2.899 -10.702 -22.100 1.00 94.50 165 SER A CA 1
ATOM 1293 C C . SER A 1 165 ? -2.276 -9.840 -23.213 1.00 94.50 165 SER A C 1
ATOM 1295 O O . SER A 1 165 ? -3.003 -9.331 -24.059 1.00 94.50 165 SER A O 1
ATOM 1297 N N . GLY A 1 166 ? -0.949 -9.668 -23.225 1.00 95.62 166 GLY A N 1
ATOM 1298 C CA . GLY A 1 166 ? -0.220 -8.814 -24.166 1.00 95.62 166 GLY A CA 1
ATOM 1299 C C . GLY A 1 166 ? -0.256 -7.310 -23.862 1.00 95.62 166 GLY A C 1
ATOM 1300 O O . GLY A 1 166 ? 0.285 -6.538 -24.651 1.00 95.62 166 GLY A O 1
ATOM 1301 N N . TYR A 1 167 ? -0.865 -6.880 -22.748 1.00 95.06 167 TYR A N 1
ATOM 1302 C CA . TYR A 1 167 ? -1.079 -5.453 -22.443 1.00 95.06 167 TYR A CA 1
ATOM 1303 C C . TYR A 1 167 ? -0.456 -4.976 -21.135 1.00 95.06 167 TYR A C 1
ATOM 1305 O O . TYR A 1 167 ? -0.143 -3.792 -21.034 1.00 95.06 167 TYR A O 1
ATOM 1313 N N . TYR A 1 168 ? -0.267 -5.865 -20.158 1.00 97.38 168 TYR A N 1
ATOM 1314 C CA . TYR A 1 168 ? 0.117 -5.457 -18.808 1.00 97.38 168 TYR A CA 1
ATOM 1315 C C . TYR A 1 168 ? 1.413 -6.132 -18.351 1.00 97.38 168 TYR A C 1
ATOM 1317 O O . TYR A 1 168 ? 1.466 -7.367 -18.321 1.00 97.38 168 TYR A O 1
ATOM 1325 N N . PRO A 1 169 ? 2.461 -5.374 -17.981 1.00 97.69 169 PRO A N 1
ATOM 1326 C CA . PRO A 1 169 ? 3.678 -5.957 -17.432 1.00 97.69 169 PRO A CA 1
ATOM 1327 C C . PRO A 1 169 ? 3.391 -6.721 -16.136 1.00 97.69 169 PRO A C 1
ATOM 1329 O O . PRO A 1 169 ? 2.496 -6.378 -15.362 1.00 97.69 169 PRO A O 1
ATOM 1332 N N . ARG A 1 170 ? 4.165 -7.780 -15.907 1.00 98.00 170 ARG A N 1
ATOM 1333 C CA . ARG A 1 170 ? 4.063 -8.638 -14.722 1.00 98.00 170 ARG A CA 1
ATOM 1334 C C . ARG A 1 170 ? 4.700 -7.965 -13.506 1.00 98.00 170 ARG A C 1
ATOM 1336 O O . ARG A 1 170 ? 5.722 -7.302 -13.637 1.00 98.00 170 ARG A O 1
ATOM 1343 N N . PHE A 1 171 ? 4.139 -8.210 -12.325 1.00 98.06 171 PHE A N 1
ATOM 1344 C CA . PHE A 1 171 ? 4.695 -7.769 -11.047 1.00 98.06 171 PHE A CA 1
ATOM 1345 C C . PHE A 1 171 ? 4.605 -8.894 -10.014 1.00 98.06 171 PHE A C 1
ATOM 1347 O O . PHE A 1 171 ? 3.649 -9.012 -9.257 1.00 98.06 171 PHE A O 1
ATOM 1354 N N . ASN A 1 172 ? 5.581 -9.799 -10.022 1.00 96.44 172 ASN A N 1
ATOM 1355 C CA . ASN A 1 172 ? 5.435 -11.0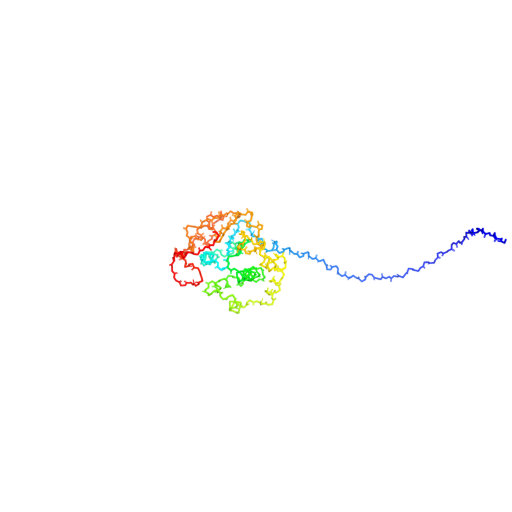96 -9.357 1.00 96.44 172 ASN A CA 1
ATOM 1356 C C . ASN A 1 172 ? 5.786 -11.100 -7.855 1.00 96.44 172 ASN A C 1
ATOM 1358 O O . ASN A 1 172 ? 5.773 -12.174 -7.257 1.00 96.44 172 ASN A O 1
ATOM 1362 N N . VAL A 1 173 ? 6.050 -9.939 -7.241 1.00 96.62 173 VAL A N 1
ATOM 1363 C CA . VAL A 1 173 ? 6.468 -9.805 -5.827 1.00 96.62 173 VAL A CA 1
ATOM 1364 C C . VAL A 1 173 ? 5.542 -10.566 -4.869 1.00 96.62 173 VAL A C 1
ATOM 1366 O O . VAL A 1 173 ? 6.004 -11.228 -3.947 1.00 96.62 173 VAL A O 1
ATOM 1369 N N . HIS A 1 174 ? 4.230 -10.540 -5.127 1.00 97.12 174 HIS A N 1
ATOM 1370 C CA . HIS A 1 174 ? 3.222 -11.251 -4.333 1.00 97.12 174 HIS A CA 1
ATOM 1371 C C . HIS A 1 174 ? 2.434 -12.289 -5.154 1.00 97.12 174 HIS A C 1
ATOM 1373 O O . HIS A 1 174 ? 1.272 -12.568 -4.850 1.00 97.12 174 HIS A O 1
ATOM 1379 N N . LEU A 1 175 ? 3.022 -12.850 -6.220 1.00 96.38 175 LEU A N 1
ATOM 1380 C CA . LEU A 1 175 ? 2.317 -13.757 -7.140 1.00 96.38 175 LEU A CA 1
ATOM 1381 C C . LEU A 1 175 ? 1.691 -14.963 -6.424 1.00 96.38 175 LEU A C 1
ATOM 1383 O O . LEU A 1 175 ? 0.521 -15.258 -6.655 1.00 96.38 175 LEU A O 1
ATOM 1387 N N . SER A 1 176 ? 2.436 -15.620 -5.533 1.00 95.56 176 SER A N 1
ATOM 1388 C CA . SER A 1 176 ? 1.956 -16.797 -4.799 1.00 95.56 176 SER A CA 1
ATOM 1389 C C . SER A 1 176 ? 0.707 -16.495 -3.967 1.00 95.56 176 SER A C 1
ATOM 1391 O O . SER A 1 176 ? -0.254 -17.255 -4.019 1.00 95.56 176 SER A O 1
ATOM 1393 N N . LEU A 1 177 ? 0.677 -15.357 -3.265 1.00 96.19 177 LEU A N 1
ATOM 1394 C CA . LEU A 1 177 ? -0.485 -14.921 -2.483 1.00 96.19 177 LEU A CA 1
ATOM 1395 C C . LEU A 1 177 ? -1.667 -14.540 -3.382 1.00 96.19 177 LEU A C 1
ATOM 1397 O O . LEU A 1 177 ? -2.810 -14.874 -3.075 1.00 96.19 177 LEU A O 1
ATOM 1401 N N . ASN A 1 178 ? -1.407 -13.895 -4.527 1.00 97.81 178 ASN A N 1
ATOM 1402 C CA . ASN A 1 178 ? -2.461 -13.609 -5.502 1.00 97.81 178 ASN A CA 1
ATOM 1403 C C . ASN A 1 178 ? -3.121 -14.903 -6.004 1.00 97.81 178 ASN A C 1
ATOM 1405 O O . ASN A 1 178 ? -4.343 -14.974 -6.107 1.00 97.81 178 ASN A O 1
ATOM 1409 N N . GLU A 1 179 ? -2.329 -15.935 -6.304 1.00 97.00 179 GLU A N 1
ATOM 1410 C CA . GLU A 1 179 ? -2.835 -17.242 -6.730 1.00 97.00 179 GLU A CA 1
ATOM 1411 C C . GLU A 1 179 ? -3.564 -17.968 -5.598 1.00 97.00 179 GLU A C 1
ATOM 1413 O O . GLU A 1 179 ? -4.678 -18.450 -5.807 1.00 97.00 179 GLU A O 1
ATOM 1418 N N . GLN A 1 180 ? -2.969 -17.994 -4.403 1.00 96.25 180 GLN A N 1
ATOM 1419 C CA . GLN A 1 180 ? -3.512 -18.653 -3.218 1.00 96.25 180 GLN A CA 1
ATOM 1420 C C . GLN A 1 180 ? -4.880 -18.094 -2.828 1.00 96.25 180 GLN A C 1
ATOM 1422 O O . GLN A 1 180 ? -5.805 -18.860 -2.563 1.00 96.25 180 GLN A O 1
ATOM 1427 N N . TYR A 1 181 ? -5.018 -16.769 -2.803 1.00 97.31 181 TYR A N 1
ATOM 1428 C CA . TYR A 1 181 ? -6.261 -16.112 -2.407 1.00 97.31 181 TYR A CA 1
ATOM 1429 C C . TYR A 1 181 ? -7.204 -15.861 -3.582 1.00 97.31 181 TYR A C 1
ATOM 1431 O O . TYR A 1 181 ? -8.337 -15.446 -3.366 1.00 97.31 181 TYR A O 1
ATOM 1439 N N . GLY A 1 182 ? -6.771 -16.098 -4.824 1.00 97.38 182 GLY A N 1
ATOM 1440 C CA . GLY A 1 182 ? -7.565 -15.833 -6.024 1.00 97.38 182 GLY A CA 1
ATOM 1441 C C . GLY A 1 182 ? -7.738 -14.344 -6.341 1.00 97.38 182 GLY A C 1
ATOM 1442 O O . GLY A 1 182 ? -8.757 -13.961 -6.916 1.00 97.38 182 GLY A O 1
ATOM 1443 N N . VAL A 1 183 ? -6.771 -13.500 -5.971 1.00 97.88 183 VAL A N 1
ATOM 1444 C CA . VAL A 1 183 ? -6.767 -12.063 -6.283 1.00 97.88 183 VAL A CA 1
ATOM 1445 C C . VAL A 1 183 ? -6.554 -11.869 -7.783 1.00 97.88 183 VAL A C 1
ATOM 1447 O O . VAL A 1 183 ? -5.632 -12.428 -8.384 1.00 97.88 183 VAL A O 1
ATOM 1450 N N . ARG A 1 184 ? -7.426 -11.074 -8.412 1.00 96.38 184 ARG A N 1
ATOM 1451 C CA . ARG A 1 184 ? -7.388 -10.811 -9.863 1.00 96.38 184 ARG A CA 1
ATOM 1452 C C . ARG A 1 184 ? -7.342 -9.331 -10.236 1.00 96.38 184 ARG A C 1
ATOM 1454 O O . ARG A 1 184 ? -7.032 -9.033 -11.387 1.00 96.38 184 ARG A O 1
ATOM 1461 N N . GLY A 1 185 ? -7.585 -8.429 -9.289 1.00 96.50 185 GLY A N 1
ATOM 1462 C CA . GLY A 1 185 ? -7.658 -6.996 -9.553 1.00 96.50 185 GLY A CA 1
ATOM 1463 C C . GLY A 1 185 ? -7.492 -6.153 -8.294 1.00 96.50 185 GLY A C 1
ATOM 1464 O O . GLY A 1 185 ? -7.379 -6.675 -7.181 1.00 96.50 185 GLY A O 1
ATOM 1465 N N . SER A 1 186 ? -7.463 -4.839 -8.500 1.00 97.00 186 SER A N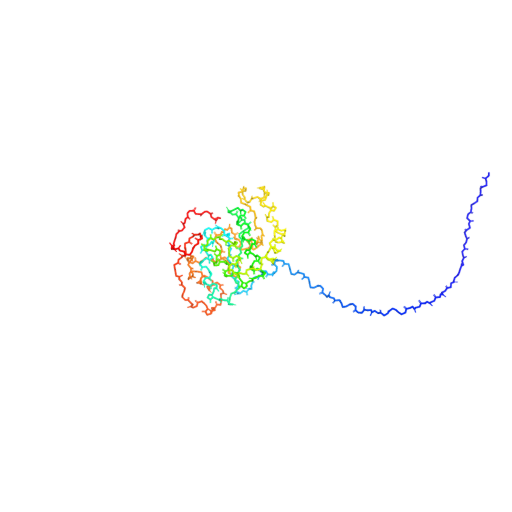 1
ATOM 1466 C CA . SER A 1 186 ? -7.270 -3.841 -7.452 1.00 97.00 186 SER A CA 1
ATOM 1467 C C . SER A 1 186 ? -8.545 -3.009 -7.263 1.00 97.00 186 SER A C 1
ATOM 1469 O O . SER A 1 186 ? -9.094 -2.505 -8.244 1.00 97.00 186 SER A O 1
ATOM 1471 N N . PRO A 1 187 ? -9.006 -2.792 -6.019 1.00 98.00 187 PRO A N 1
ATOM 1472 C CA . PRO A 1 187 ? -8.517 -3.355 -4.761 1.00 98.00 187 PRO A CA 1
ATOM 1473 C C . PRO A 1 187 ? -9.107 -4.746 -4.475 1.00 98.00 187 PRO A C 1
ATOM 1475 O O . PRO A 1 187 ? -10.233 -5.037 -4.875 1.00 98.00 187 PRO A O 1
ATOM 1478 N N . THR A 1 188 ? -8.396 -5.567 -3.704 1.00 98.62 188 THR A N 1
ATOM 1479 C CA . THR A 1 188 ? -8.954 -6.777 -3.074 1.00 98.62 188 THR A CA 1
ATOM 1480 C C . THR A 1 188 ? -8.518 -6.836 -1.612 1.00 98.62 188 THR A C 1
ATOM 1482 O O . THR A 1 188 ? -7.323 -6.821 -1.337 1.00 98.62 188 THR A O 1
ATOM 1485 N N . LEU A 1 189 ? -9.469 -6.900 -0.677 1.00 98.69 189 LEU A N 1
ATOM 1486 C CA . LEU A 1 189 ? -9.186 -7.081 0.750 1.00 98.69 189 LEU A CA 1
ATOM 1487 C C . LEU A 1 189 ? -9.195 -8.575 1.089 1.00 98.69 189 LEU A C 1
ATOM 1489 O O . LEU A 1 189 ? -10.116 -9.298 0.707 1.00 98.69 189 LEU A O 1
ATOM 1493 N N . VAL A 1 190 ? -8.184 -9.025 1.821 1.00 98.44 190 VAL A N 1
ATOM 1494 C CA . VAL A 1 190 ? -8.060 -10.382 2.349 1.00 98.44 190 VAL A CA 1
ATOM 1495 C C . VAL A 1 190 ? -7.856 -10.292 3.857 1.00 98.44 190 VAL A C 1
ATOM 1497 O O . VAL A 1 190 ? -7.004 -9.545 4.321 1.00 98.44 190 VAL A O 1
ATOM 1500 N N . VAL A 1 191 ? -8.628 -11.049 4.632 1.00 97.75 191 VAL A N 1
ATOM 1501 C CA . VAL A 1 191 ? -8.478 -11.142 6.090 1.00 97.75 191 VAL A CA 1
ATOM 1502 C C . VAL A 1 191 ? -8.366 -12.614 6.456 1.00 97.75 191 VAL A C 1
ATOM 1504 O O . VAL A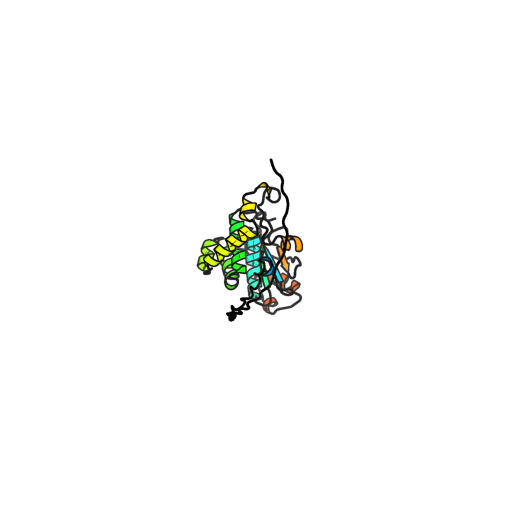 1 191 ? -9.202 -13.417 6.039 1.00 97.75 191 VAL A O 1
ATOM 1507 N N . ASN A 1 192 ? -7.310 -12.991 7.182 1.00 95.56 192 ASN A N 1
ATOM 1508 C CA . ASN A 1 192 ? -7.011 -14.386 7.539 1.00 95.56 192 ASN A CA 1
ATOM 1509 C C . ASN A 1 192 ? -7.097 -15.355 6.335 1.00 95.56 192 ASN A C 1
ATOM 1511 O O . ASN A 1 192 ? -7.659 -16.451 6.410 1.00 95.56 192 ASN A O 1
ATOM 1515 N N . GLY A 1 193 ? -6.562 -14.919 5.190 1.00 95.12 193 GLY A N 1
ATOM 1516 C CA . GLY A 1 193 ? -6.514 -15.691 3.946 1.00 95.12 193 GLY A CA 1
ATOM 1517 C C . GLY A 1 193 ? -7.849 -15.847 3.206 1.00 95.12 193 GLY A C 1
ATOM 1518 O O . GLY A 1 193 ? -7.922 -16.626 2.256 1.00 95.12 193 GLY A O 1
ATOM 1519 N N . GLN A 1 194 ? -8.905 -15.138 3.616 1.00 95.88 194 GLN A N 1
ATOM 1520 C CA . GLN A 1 194 ? -10.198 -15.107 2.927 1.00 95.88 194 GLN A CA 1
ATOM 1521 C C . GLN A 1 194 ? -10.438 -13.738 2.298 1.00 95.88 194 GLN A C 1
ATOM 1523 O O . GLN A 1 194 ? -10.235 -12.720 2.952 1.00 95.88 194 GLN A O 1
ATOM 1528 N N . GLN A 1 195 ? -10.900 -13.692 1.044 1.00 98.00 195 GLN A N 1
ATOM 1529 C CA . GLN A 1 195 ? -11.333 -12.428 0.446 1.00 98.00 195 GLN A CA 1
ATOM 1530 C C . GLN A 1 195 ? -12.566 -11.897 1.180 1.00 98.00 195 GLN A C 1
ATOM 1532 O O . GLN A 1 195 ? -13.563 -12.605 1.334 1.00 98.00 195 GLN A O 1
ATOM 1537 N N . VAL A 1 196 ? -12.506 -10.635 1.589 1.00 97.06 196 VAL A N 1
ATOM 1538 C CA . VAL A 1 196 ? -13.580 -9.933 2.290 1.00 97.06 196 VAL A CA 1
ATOM 1539 C C . VAL A 1 196 ? -13.974 -8.713 1.472 1.00 97.06 196 VAL A C 1
ATOM 1541 O O . VAL A 1 196 ? -13.132 -8.051 0.872 1.00 97.06 196 VAL A O 1
ATOM 1544 N N . GLN A 1 197 ? -15.268 -8.412 1.433 1.00 95.62 197 GLN A N 1
ATOM 1545 C CA . GLN A 1 197 ? -15.785 -7.248 0.723 1.00 95.62 197 GLN A CA 1
ATOM 1546 C C . GLN A 1 197 ? -16.370 -6.254 1.725 1.00 95.62 197 GLN A C 1
ATOM 1548 O O . GLN A 1 197 ? -17.334 -6.600 2.413 1.00 95.62 197 GLN A O 1
ATOM 1553 N N . PRO A 1 198 ? -15.823 -5.031 1.824 1.00 96.69 198 PRO A N 1
ATOM 1554 C CA . PRO A 1 198 ? -16.425 -4.006 2.653 1.00 96.69 198 PRO A CA 1
ATOM 1555 C C . PRO A 1 198 ? -17.735 -3.508 2.037 1.00 96.69 198 PRO A C 1
ATOM 1557 O O . PRO A 1 198 ? -17.906 -3.486 0.817 1.00 96.69 198 PRO A O 1
ATOM 1560 N N . SER A 1 199 ? -18.664 -3.064 2.887 1.00 95.06 199 SER A N 1
ATOM 1561 C CA . SER A 1 199 ? -19.960 -2.513 2.453 1.00 95.06 199 SER A CA 1
ATOM 1562 C C . SER A 1 199 ? -19.805 -1.250 1.594 1.00 95.06 199 SER A C 1
ATOM 1564 O O . SER A 1 199 ? -20.652 -0.933 0.760 1.00 95.06 199 SER A O 1
ATOM 1566 N N . SER A 1 200 ? -18.705 -0.526 1.799 1.00 95.50 200 SER A N 1
ATOM 1567 C CA . SER A 1 200 ? -18.265 0.630 1.026 1.00 95.50 200 SER A CA 1
ATOM 1568 C C . SER A 1 200 ? -16.757 0.812 1.201 1.00 95.50 200 SER A C 1
ATOM 1570 O O . SER A 1 200 ? -16.186 0.334 2.175 1.00 95.50 200 SER A O 1
ATOM 1572 N N . ARG A 1 201 ? -16.102 1.573 0.318 1.00 96.19 201 ARG A N 1
ATOM 1573 C CA . ARG A 1 201 ? -14.686 1.965 0.485 1.00 96.19 201 ARG A CA 1
ATOM 1574 C C . ARG A 1 201 ? -14.503 3.135 1.466 1.00 96.19 201 ARG A C 1
ATOM 1576 O O . ARG A 1 201 ? -13.595 3.940 1.300 1.00 96.19 201 ARG A O 1
ATOM 1583 N N . SER A 1 202 ? -15.408 3.288 2.429 1.00 97.56 202 SER A N 1
ATOM 1584 C CA . SER A 1 202 ? -15.264 4.268 3.509 1.00 97.56 202 SER A CA 1
ATOM 1585 C C . SER A 1 202 ? -14.439 3.684 4.659 1.00 97.56 202 SER A C 1
ATOM 1587 O O . SER A 1 202 ? -14.405 2.459 4.801 1.00 97.56 202 SER A O 1
ATOM 1589 N N . PRO A 1 203 ? -13.831 4.531 5.506 1.00 98.38 203 PRO A N 1
ATOM 1590 C CA . PRO A 1 203 ? -13.205 4.097 6.751 1.00 98.38 203 PRO A CA 1
ATOM 1591 C C . PRO A 1 203 ? -14.056 3.157 7.600 1.00 98.38 203 PRO A C 1
ATOM 1593 O O . PRO A 1 203 ? -13.588 2.081 7.965 1.00 98.38 203 PRO A O 1
ATOM 1596 N N . GLN A 1 204 ? -15.325 3.503 7.838 1.00 98.31 204 GLN A N 1
ATOM 1597 C CA . GLN A 1 204 ? -16.221 2.629 8.595 1.00 98.31 204 GLN A CA 1
ATOM 1598 C C . GLN A 1 204 ? -16.477 1.307 7.862 1.00 98.31 204 GLN A C 1
ATOM 1600 O O . GLN A 1 204 ? -16.434 0.245 8.471 1.00 98.31 204 GLN A O 1
ATOM 1605 N N . GLY A 1 205 ? -16.692 1.351 6.542 1.00 98.38 205 GLY A N 1
ATOM 1606 C CA . GLY A 1 205 ? -16.935 0.147 5.747 1.00 98.38 205 GLY A CA 1
ATOM 1607 C C . GLY A 1 205 ? -15.772 -0.848 5.787 1.00 98.38 205 GLY A C 1
ATOM 1608 O O . GLY A 1 205 ? -16.013 -2.055 5.818 1.00 98.38 205 GLY A O 1
ATOM 1609 N N . PHE A 1 206 ? -14.529 -0.358 5.812 1.00 98.62 206 PHE A N 1
ATOM 1610 C CA . PHE A 1 206 ? -13.342 -1.194 5.999 1.00 98.62 206 PHE A CA 1
ATOM 1611 C C . PHE A 1 206 ? -13.210 -1.715 7.429 1.00 98.62 206 PHE A C 1
ATOM 1613 O O . PHE A 1 206 ? -12.967 -2.909 7.592 1.00 98.62 206 PHE A O 1
ATOM 1620 N N . LEU A 1 207 ? -13.400 -0.861 8.442 1.00 98.50 207 LEU A N 1
ATOM 1621 C CA . LEU A 1 207 ? -13.343 -1.273 9.847 1.00 98.50 207 LEU A CA 1
ATOM 1622 C C . LEU A 1 207 ? -14.335 -2.408 10.126 1.00 98.50 207 LEU A C 1
ATOM 1624 O O . LEU A 1 207 ? -13.932 -3.469 10.596 1.00 98.50 207 LEU A O 1
ATOM 1628 N N . ASP A 1 208 ? -15.597 -2.235 9.722 1.00 98.06 208 ASP A N 1
ATOM 1629 C CA . ASP A 1 208 ? -16.645 -3.246 9.879 1.00 98.06 208 ASP A CA 1
ATOM 1630 C C . ASP A 1 208 ? -16.251 -4.569 9.207 1.00 98.06 208 ASP A C 1
ATOM 1632 O O . ASP A 1 208 ? -16.426 -5.650 9.770 1.00 98.06 208 ASP A O 1
ATOM 1636 N N . ALA A 1 209 ? -15.726 -4.506 7.982 1.00 98.12 209 ALA A N 1
ATOM 1637 C CA . ALA A 1 209 ? -15.348 -5.689 7.216 1.00 98.12 209 ALA A CA 1
ATOM 1638 C C . ALA A 1 209 ? -14.204 -6.467 7.876 1.00 98.12 209 ALA A C 1
ATOM 1640 O O . ALA A 1 209 ? -14.265 -7.694 7.960 1.00 98.12 209 ALA A O 1
ATOM 1641 N N . ILE A 1 210 ? -13.187 -5.751 8.361 1.00 98.31 210 ILE A N 1
ATOM 1642 C CA . ILE A 1 210 ? -12.038 -6.333 9.055 1.00 98.31 210 ILE A CA 1
ATOM 1643 C C . ILE A 1 210 ? -12.498 -6.968 10.368 1.00 98.31 210 ILE A C 1
ATOM 1645 O O . ILE A 1 210 ? -12.284 -8.160 10.574 1.00 98.31 210 ILE A O 1
ATOM 1649 N N . CYS A 1 211 ? -13.203 -6.217 11.213 1.00 97.25 211 CYS A N 1
ATOM 1650 C CA . CYS A 1 211 ? -13.672 -6.686 12.517 1.00 97.25 211 CYS A CA 1
ATOM 1651 C C . CYS A 1 211 ? -14.570 -7.924 12.415 1.00 97.25 211 CYS A C 1
ATOM 1653 O O . CYS A 1 211 ? -14.389 -8.890 13.154 1.00 97.25 211 CYS A O 1
ATOM 1655 N N . ASN A 1 212 ? -15.478 -7.959 11.435 1.00 96.25 212 ASN A N 1
ATOM 1656 C CA . ASN A 1 212 ? -16.319 -9.132 11.195 1.00 96.25 212 ASN A CA 1
ATOM 1657 C C . ASN A 1 212 ? -15.518 -10.378 10.769 1.00 96.25 212 ASN A C 1
ATOM 1659 O O . ASN A 1 212 ? -15.971 -11.500 10.994 1.00 96.25 212 ASN A O 1
ATOM 1663 N N . ALA A 1 213 ? -14.348 -10.199 10.150 1.00 96.25 213 ALA A N 1
ATOM 1664 C CA . ALA A 1 213 ? -13.531 -11.285 9.611 1.00 96.25 213 ALA A CA 1
ATOM 1665 C C . ALA A 1 213 ? -12.385 -11.740 10.537 1.00 96.25 213 ALA A C 1
ATOM 1667 O O . ALA A 1 213 ? -11.895 -12.861 10.384 1.00 96.25 213 ALA A O 1
ATOM 1668 N N . LEU A 1 214 ? -11.970 -10.922 11.511 1.00 93.62 214 LEU A N 1
ATOM 1669 C CA . LEU A 1 214 ? -10.933 -11.292 12.484 1.00 93.62 214 LEU A CA 1
ATOM 1670 C C . LEU A 1 214 ? -11.374 -12.436 13.409 1.00 93.62 214 LEU A C 1
ATOM 1672 O O . LEU A 1 214 ? -10.548 -13.223 13.864 1.00 93.62 214 LEU A O 1
ATOM 1676 N N . GLY A 1 215 ? -12.674 -12.545 13.701 1.00 84.69 215 GLY A N 1
ATOM 1677 C CA . GLY A 1 215 ? -13.205 -13.514 14.670 1.00 84.69 215 GLY A CA 1
ATOM 1678 C C . GLY A 1 215 ? -12.882 -13.175 16.134 1.00 84.69 215 GLY A C 1
ATOM 1679 O O . GLY A 1 215 ? -13.370 -13.846 17.044 1.00 84.69 215 GLY A O 1
ATOM 1680 N N . THR A 1 216 ? -12.102 -12.119 16.363 1.00 88.31 216 THR A N 1
ATOM 1681 C CA . THR A 1 216 ? -11.892 -11.426 17.636 1.00 88.31 216 THR A CA 1
ATOM 1682 C C . THR A 1 216 ? -12.516 -10.030 17.548 1.00 88.31 216 THR A C 1
ATOM 1684 O O . THR A 1 216 ? -12.750 -9.525 16.452 1.00 88.31 216 THR A O 1
ATOM 1687 N N . ASN A 1 217 ? -12.811 -9.408 18.693 1.00 90.62 217 ASN A N 1
ATOM 1688 C CA . ASN A 1 217 ? -13.330 -8.037 18.744 1.00 90.62 217 ASN A CA 1
ATOM 1689 C C . ASN A 1 217 ? -12.348 -7.131 19.505 1.00 90.62 217 ASN A C 1
ATOM 1691 O O . ASN A 1 217 ? -12.543 -6.918 20.706 1.00 90.62 217 ASN A O 1
ATOM 1695 N N . PRO A 1 218 ? -11.249 -6.689 18.867 1.00 93.88 218 PRO A N 1
ATOM 1696 C CA . PRO A 1 218 ? -10.345 -5.709 19.463 1.00 93.88 218 PRO A CA 1
ATOM 1697 C C . PRO A 1 218 ? -11.062 -4.385 19.739 1.00 93.88 218 PRO A C 1
ATOM 1699 O O . PRO A 1 218 ? -12.049 -4.064 19.081 1.00 93.88 218 PRO A O 1
ATOM 1702 N N . SER A 1 219 ? -10.565 -3.589 20.691 1.00 93.44 219 SER A N 1
ATOM 1703 C CA . SER A 1 219 ? -11.231 -2.333 21.078 1.00 93.44 219 SER A CA 1
ATOM 1704 C C . SER A 1 219 ? -11.339 -1.333 19.927 1.00 93.44 219 SER A C 1
ATOM 1706 O O . SER A 1 219 ? -12.290 -0.560 19.886 1.00 93.44 219 SER A O 1
ATOM 1708 N N . GLY A 1 220 ? -10.413 -1.385 18.962 1.00 94.88 220 GLY A N 1
ATOM 1709 C CA . GLY A 1 220 ? -10.482 -0.566 17.751 1.00 94.88 220 GLY A CA 1
ATOM 1710 C C . GLY A 1 220 ? -11.741 -0.809 16.905 1.00 94.88 220 GLY A C 1
ATOM 1711 O O . GLY A 1 220 ? -12.134 0.070 16.148 1.00 94.88 220 GLY A O 1
ATOM 1712 N N . CYS A 1 221 ? -12.416 -1.956 17.057 1.00 96.88 221 CYS A N 1
ATOM 1713 C CA . CYS A 1 221 ? -13.678 -2.251 16.371 1.00 96.88 221 CYS A CA 1
ATOM 1714 C C . CYS A 1 221 ? -14.875 -1.444 16.885 1.00 96.88 221 CYS A C 1
ATOM 1716 O O . CYS A 1 221 ? -15.875 -1.339 16.179 1.00 96.88 221 CYS A O 1
ATOM 1718 N N . ASP A 1 222 ? -14.780 -0.870 18.086 1.00 96.75 222 ASP A N 1
ATOM 1719 C CA . ASP A 1 222 ? -15.838 -0.038 18.665 1.00 96.75 222 ASP A CA 1
ATOM 1720 C C . ASP A 1 222 ? -15.709 1.445 18.247 1.00 96.75 222 ASP A C 1
ATOM 1722 O O . ASP A 1 222 ? -16.570 2.268 18.575 1.00 96.75 222 ASP A O 1
ATOM 1726 N N . GLU A 1 223 ? -14.649 1.801 17.510 1.00 97.12 223 GLU A N 1
ATOM 1727 C CA . GLU A 1 223 ? -14.437 3.154 16.997 1.00 97.12 223 GLU A CA 1
ATOM 1728 C C . GLU A 1 223 ? -15.458 3.523 15.914 1.00 97.12 223 GLU A C 1
ATOM 1730 O O . GLU A 1 223 ? -15.859 2.719 15.070 1.00 97.12 223 GLU A O 1
ATOM 1735 N N . SER A 1 224 ? -15.868 4.791 15.914 1.00 97.56 224 SER A N 1
ATOM 1736 C CA . SER A 1 224 ? -16.751 5.351 14.888 1.00 97.56 224 SER A CA 1
ATOM 1737 C C . SER A 1 224 ? -15.939 6.173 13.896 1.00 97.56 224 SER A C 1
ATOM 1739 O O . SER A 1 224 ? -15.541 7.304 14.180 1.00 97.56 224 SER A O 1
ATOM 1741 N N . LEU A 1 225 ? -15.713 5.611 12.712 1.00 97.62 225 LEU A N 1
ATOM 1742 C CA . LEU A 1 225 ? -14.984 6.251 11.625 1.00 97.62 225 LEU A CA 1
ATOM 1743 C C . LEU A 1 225 ? -15.936 6.901 10.612 1.00 97.62 225 LEU A C 1
ATOM 1745 O O . LEU A 1 225 ? -17.160 6.765 10.650 1.00 97.62 225 LEU A O 1
ATOM 1749 N N . SER A 1 226 ? -15.360 7.640 9.661 1.00 97.00 226 SER A N 1
ATOM 1750 C CA . SER A 1 226 ? -16.136 8.246 8.580 1.00 97.00 226 SER A CA 1
ATOM 1751 C C . SER A 1 226 ? -16.845 7.179 7.741 1.00 97.00 226 SER A C 1
ATOM 1753 O O . SER A 1 226 ? -16.225 6.253 7.222 1.00 97.00 226 SER A O 1
ATOM 1755 N N . THR A 1 227 ? -18.146 7.361 7.528 1.00 96.81 227 THR A N 1
ATOM 1756 C CA . THR A 1 227 ? -18.956 6.575 6.582 1.00 96.81 227 THR A CA 1
ATOM 1757 C C . THR A 1 227 ? -18.884 7.121 5.154 1.00 96.81 227 THR A C 1
ATOM 1759 O O . THR A 1 227 ? -19.471 6.562 4.228 1.00 96.81 227 THR A O 1
ATOM 1762 N N . THR A 1 228 ? -18.158 8.223 4.949 1.00 95.44 228 THR A N 1
ATOM 1763 C CA . THR A 1 228 ? -17.984 8.836 3.633 1.00 95.44 228 THR A CA 1
ATOM 1764 C C . THR A 1 228 ? -16.815 8.184 2.911 1.00 95.44 228 THR A C 1
ATOM 1766 O O . THR A 1 228 ? -15.682 8.221 3.388 1.00 95.44 228 THR A O 1
ATOM 1769 N N . ALA A 1 229 ? -17.083 7.601 1.743 1.00 95.12 229 ALA A N 1
ATOM 1770 C CA . ALA A 1 229 ? -16.035 7.053 0.891 1.00 95.12 229 ALA A CA 1
ATOM 1771 C C . ALA A 1 229 ? -15.159 8.184 0.306 1.00 95.12 229 ALA A C 1
ATOM 1773 O O . ALA A 1 229 ? -15.715 9.117 -0.296 1.00 95.12 229 ALA A O 1
ATOM 1774 N N . PRO A 1 230 ? -13.819 8.092 0.421 1.00 94.56 230 PRO A N 1
ATOM 1775 C CA . PRO A 1 230 ? -12.898 9.004 -0.250 1.00 94.56 230 PRO A CA 1
ATOM 1776 C C . PRO A 1 230 ? -13.096 9.002 -1.771 1.00 94.56 230 PRO A C 1
ATOM 1778 O O . PRO A 1 230 ? -13.639 8.052 -2.346 1.00 94.56 230 PRO A O 1
ATOM 1781 N N . SER A 1 231 ? -12.634 10.054 -2.442 1.00 92.94 231 SER A N 1
ATOM 1782 C CA . SER A 1 231 ? -12.558 10.108 -3.907 1.00 92.94 231 SER A CA 1
ATOM 1783 C C . SER A 1 231 ? -11.619 9.025 -4.466 1.00 92.94 231 SER A C 1
ATOM 1785 O O . SER A 1 231 ? -10.686 8.584 -3.793 1.00 92.94 231 SER A O 1
ATOM 1787 N N . SER A 1 232 ? -11.850 8.577 -5.703 1.00 94.00 232 SER A N 1
ATOM 1788 C CA . SER A 1 232 ? -10.900 7.713 -6.423 1.00 94.00 232 SER A CA 1
ATOM 1789 C C . SER A 1 232 ? -9.734 8.510 -7.003 1.00 94.00 232 SER A C 1
ATOM 1791 O O . SER A 1 232 ? -9.950 9.626 -7.468 1.00 94.00 232 SER A O 1
ATOM 1793 N N . GLY A 1 233 ? -8.544 7.911 -7.068 1.00 94.31 233 GLY A N 1
ATOM 1794 C CA . GLY A 1 233 ? -7.316 8.591 -7.492 1.00 94.31 233 GLY A CA 1
ATOM 1795 C C . GLY A 1 233 ? -6.584 9.248 -6.323 1.00 94.31 233 GLY A C 1
ATOM 1796 O O . GLY A 1 233 ? -6.914 8.995 -5.159 1.00 94.31 233 GLY A O 1
ATOM 1797 N N . PHE A 1 234 ? -5.569 10.044 -6.639 1.00 95.56 234 PHE A N 1
ATOM 1798 C CA . PHE A 1 234 ? -4.801 10.805 -5.654 1.00 95.56 234 PHE A CA 1
ATOM 1799 C C . PHE A 1 234 ? -5.611 11.982 -5.092 1.00 95.56 234 PHE A C 1
ATOM 1801 O O . PHE A 1 234 ? -6.551 12.468 -5.730 1.00 95.56 234 PHE A O 1
ATOM 1808 N N . GLY A 1 235 ? -5.265 12.395 -3.877 1.00 94.88 235 GLY A N 1
ATOM 1809 C CA . GLY A 1 235 ? -5.828 13.533 -3.162 1.00 94.88 235 GLY A CA 1
ATOM 1810 C C . GLY A 1 235 ? -6.873 13.134 -2.128 1.00 94.88 235 GLY A C 1
ATOM 1811 O O . GLY A 1 235 ? -7.739 12.289 -2.371 1.00 94.88 235 GLY A O 1
ATOM 1812 N N . PHE A 1 236 ? -6.846 13.788 -0.967 1.00 90.62 236 PHE A N 1
ATOM 1813 C CA . PHE A 1 236 ? -7.862 13.598 0.082 1.00 90.62 236 PHE A CA 1
ATOM 1814 C C . PHE A 1 236 ? -9.083 14.512 -0.073 1.00 90.62 236 PHE A C 1
ATOM 1816 O O . PHE A 1 236 ? -10.072 14.369 0.648 1.00 90.62 236 PHE A O 1
ATOM 1823 N N . SER A 1 237 ? -9.046 15.443 -1.030 1.00 79.94 237 SER A N 1
ATOM 1824 C CA . SER A 1 237 ? -10.176 16.327 -1.308 1.00 79.94 237 SER A CA 1
ATOM 1825 C C . SER A 1 237 ? -11.280 15.615 -2.112 1.00 79.94 237 SER A C 1
ATOM 1827 O O . SER A 1 237 ? -11.028 14.903 -3.086 1.00 79.94 237 SER A O 1
ATOM 1829 N N . GLY A 1 238 ? -12.535 15.818 -1.694 1.00 70.81 238 GLY A N 1
ATOM 1830 C CA . GLY A 1 238 ? -13.732 15.326 -2.386 1.00 70.81 238 GLY A CA 1
ATOM 1831 C C . GLY A 1 238 ? -14.365 14.059 -1.795 1.00 70.81 238 GLY A C 1
ATOM 1832 O O . GLY A 1 238 ? -13.783 13.356 -0.972 1.00 70.81 238 GLY A O 1
ATOM 1833 N N . THR A 1 239 ? -15.600 13.780 -2.220 1.00 65.25 239 THR A N 1
ATOM 1834 C CA . THR A 1 239 ? -16.379 12.602 -1.815 1.00 65.25 239 THR A CA 1
ATOM 1835 C C . THR A 1 239 ? -16.943 11.894 -3.048 1.00 65.25 239 THR A C 1
ATOM 1837 O O . THR A 1 239 ? -17.446 12.537 -3.966 1.00 65.25 239 THR A O 1
ATOM 1840 N N . GLY A 1 240 ? -16.905 10.560 -3.049 1.00 61.94 240 GLY A N 1
ATOM 1841 C CA . GLY A 1 240 ? -17.766 9.738 -3.903 1.00 61.94 240 GLY A CA 1
ATOM 1842 C C . GLY A 1 240 ? -17.390 9.511 -5.382 1.00 61.94 240 GLY A C 1
ATOM 1843 O O . GLY A 1 240 ? -16.630 10.240 -6.006 1.00 61.94 240 GLY A O 1
ATOM 1844 N N . SER A 1 241 ? -18.003 8.421 -5.867 1.00 50.00 241 SER A N 1
ATOM 1845 C CA . SER A 1 241 ? -18.151 7.802 -7.196 1.00 50.00 241 SER A CA 1
ATOM 1846 C C . SER A 1 241 ? -17.005 7.786 -8.210 1.00 50.00 241 SER A C 1
ATOM 1848 O O . SER A 1 241 ? -16.568 8.794 -8.750 1.00 50.00 241 SER A O 1
ATOM 1850 N N . ALA A 1 242 ? -16.670 6.541 -8.553 1.00 46.53 242 ALA A N 1
ATOM 1851 C CA . ALA A 1 242 ? -15.877 6.075 -9.673 1.00 46.53 242 ALA A CA 1
ATOM 1852 C C . ALA A 1 242 ? -15.872 6.997 -10.901 1.00 46.53 242 ALA A C 1
ATOM 1854 O O . ALA A 1 242 ? -16.841 7.058 -11.662 1.00 46.53 242 ALA A O 1
ATOM 1855 N N . SER A 1 243 ? -14.713 7.599 -11.171 1.00 44.94 243 SER A N 1
ATOM 1856 C CA . SER A 1 243 ? -14.302 7.809 -12.556 1.00 44.94 243 SER A CA 1
ATOM 1857 C C . SER A 1 243 ? -14.309 6.451 -13.274 1.00 44.94 243 SER A C 1
ATOM 1859 O O . SER A 1 243 ? -14.114 5.414 -12.638 1.00 44.94 243 SER A O 1
ATOM 1861 N N . THR A 1 244 ? -14.549 6.430 -14.587 1.00 47.41 244 THR A N 1
ATOM 1862 C CA . THR A 1 244 ? -14.471 5.257 -15.490 1.00 47.41 244 THR A CA 1
ATOM 1863 C C . THR A 1 244 ? -13.050 4.669 -15.600 1.00 47.41 244 THR A C 1
ATOM 1865 O O . THR A 1 244 ? -12.598 4.285 -16.677 1.00 47.41 244 THR A O 1
ATOM 1868 N N . ALA A 1 245 ? -12.307 4.640 -14.498 1.00 56.00 245 ALA A N 1
ATOM 1869 C CA . ALA A 1 245 ? -11.009 4.015 -14.383 1.00 56.00 245 ALA A CA 1
ATOM 1870 C C . ALA A 1 245 ? -11.169 2.495 -14.494 1.00 56.00 245 ALA A C 1
ATOM 1872 O O . ALA A 1 245 ? -12.028 1.894 -13.856 1.00 56.00 245 ALA A O 1
ATOM 1873 N N . THR A 1 246 ? -10.351 1.876 -15.339 1.00 59.12 246 THR A N 1
ATOM 1874 C CA . THR A 1 246 ? -10.312 0.419 -15.492 1.00 59.12 246 THR A CA 1
ATOM 1875 C C . THR A 1 246 ? -9.147 -0.098 -14.658 1.00 59.12 246 THR A C 1
ATOM 1877 O O . THR A 1 246 ? -8.010 0.260 -14.946 1.00 59.12 246 THR A O 1
ATOM 1880 N N . CYS A 1 247 ? -9.427 -0.910 -13.638 1.00 63.72 247 CYS A N 1
ATOM 1881 C CA . CYS A 1 247 ? -8.415 -1.542 -12.791 1.00 63.72 247 CYS A CA 1
ATOM 1882 C C . CYS A 1 247 ? -8.766 -3.012 -12.514 1.00 63.72 247 CYS A C 1
ATOM 1884 O O . CYS A 1 247 ? -9.256 -3.339 -11.433 1.00 63.72 247 CYS A O 1
ATOM 1886 N N . GLY A 1 248 ? -8.482 -3.885 -13.483 1.00 55.03 248 GLY A N 1
ATOM 1887 C CA . GLY A 1 248 ? -8.655 -5.338 -13.357 1.00 55.03 248 GLY A CA 1
ATOM 1888 C C . GLY A 1 248 ? -10.068 -5.856 -13.585 1.00 55.03 248 GLY A C 1
ATOM 1889 O O . GLY A 1 248 ? -11.038 -5.189 -13.168 1.00 55.03 248 GLY A O 1
#

Sequence (248 aa):
MIIDVWKSLTIVMSAVLIITLITPVITGLFTFTPATSFSDELNCEQGKCVELFVMSHCPYGTQAEKGVLPAVQALGDDIDFKLRFVYYAMHGKTELDEQLNQYCIQYQQPSKFIDYLYCFLDEGDGEGCLNEVGVNTQLLSSCVEQSDEAFNVTALFNDRSSWLSGYYPRFNVHLSLNEQYGVRGSPTLVVNGQQVQPSSRSPQGFLDAICNALGTNPSGCDESLSTTAPSSGFGFSGTGSASTATCG

pLDDT: mean 86.98, std 19.2, range [39.25, 98.81]

Foldseek 3Di:
DDDDDDDDDDDDDDDDDDDDDDDDPCPDPPPPDPPDPLVVQLDFDFLQGKEKEAQLFFLQQLLLLVAALVLCVLCPPSHRYDYHYDFWHQPAPLSLLVVLLLSQCCRPPVVLNSVLSVVCQAPVPNVVSCVVSVPPVVSSVVSSVVLCVVQVQVVQSVPLVNADVSRIGTRCSPVVLCVQLVPDWPTWMAASSHTWDFPASHNLSNLCRNCVRSVDHRPSSVDDGDPFRAGGGGRRDDTDDDDPGDID